Protein 2YZ1 (pdb70)

Solvent-accessible surface area: 11362 Å² total; per-residue (Å²): 164,31,103,14,79,10,38,172,136,55,38,68,11,42,58,38,80,61,19,62,4,73,0,60,6,82,34,70,121,48,30,11,2,7,35,0,24,45,29,131,50,186,109,79,24,44,0,17,10,24,30,15,15,63,47,67,139,7,89,30,6,50,27,26,1,30,143,75,83,44,14,12,4,0,101,0,34,91,2,55,84,127,13,45,24,42,2,62,0,1,3,10,71,22,18,135,86,121,115,21,83,74,64,47,36,6,69,8,5,78,2,113,14,149,189,36,114,8,40,7,74,71,142,54,22,79,6,42,69,46,80,60,20,44,0,50,0,54,5,69,14,71,125,45,42,13,8,7,40,0,23,35,24,102,52,196,101,72,25,46,0,18,11,24,51,17,20,62,44,78,178,10,89,36,11,47,22,10,0,16,196,83,86,72,24,11,2,0,90,0,27,105,2,68,103,121,3,46,19,41,0,41,0,0,4,11,65,46,10,140,85,120,116,35,74,79,68,54,48,5,59,4,2,59,2,111,34,136

Foldseek 3Di:
DWAKAWDDEEDEAAQQAKDKTWIFIPDCPPPAKKWKFFDDDPPTHTDDIPGFDPPPVPDPDGDPDDPDRGIDMDMGGRDHQVNFGWMKTWTFHDDPDDDTHTDYIYPTYTYHHD/DWDKAFPAQEDEAAQQAKDKGWIFIPDCPDDAKKWKWFDDDPPIHTDDIPGADPPDVDDPDGDPPDPDRRIDMDMDGNDDVVPFGWMKTWTWHPPDHDDTHTDDIYPTYTYHHD

CATH classification: 2.60.40.10

Secondary structure (DSSP, 8-state):
---EE--SSEEEE-TT--EEE--EES---S---EEEEESSSTTPEEEEEE-EE-TTT--SEEE--BSSTTB--EEE-S--GGG-EEEEEEEEE--SSSSPEEEEE---EEEEE-/---EE---SEEEE-TT--EEE--EES---SS--EEEEESSSTT-EEEEEE-EE-TTT--SEEE--BSSTTB--EEE-S--GGG-EEEEEEEEE--SSSSPEEEEE---EEEEE-

Organism: Mus musculus (NCBI:txid10090)

Sequence (228 aa):
ELKVTQPEKSVSVAAGDSTVLNCTLTSLLPVGPIKWYRGVGQSRRLLIYSFTGEHFPRVTNVSDATKRNNNMDFSIRISNVVTPEDAGTYYCVKFQKGPSEPDTEIQSGGGTEVYVLELKVTQPEKSVSSVVAAGDSTVLNCTLTSLLPVGPIKWYRRGVGQSRLLIIYSFTGEHFPRVTNVSDATKRNNMMDFSIRISNVTPEDAGTYYCVKFQKGPSEPDTEIQSGGGTEVYVL

B-factor: mean 15.98, std 8.65, range [4.96, 49.36]

Nearest PDB structures (foldseek):
  2yz1-assembly1_A  TM=9.870E-01  e=8.090E-20  Mus musculus
  4kjy-assembly1_B  TM=8.492E-01  e=2.454E-14  Homo sapiens
  2jjs-assembly1_A  TM=8.491E-01  e=2.201E-14  Homo sapiens
  7ygg-assembly2_B  TM=8.466E-01  e=3.050E-14  Homo sapiens
  4i2x-assembly2_F  TM=8.404E-01  e=7.692E-14  Homo sapiens

Structure (mmCIF, N/CA/C/O backbone):
data_2YZ1
#
_entry.id   2YZ1
#
_cell.length_a   48.555
_cell.length_b   57.670
_cell.length_c   69.186
_cell.angle_alpha   90.00
_cell.angle_beta   90.00
_cell.angle_gamma   90.00
#
_symmetry.space_group_name_H-M   'P 21 21 21'
#
loop_
_entity.id
_entity.type
_entity.pdbx_description
1 polymer 'Tyrosine-protein phosphatase non-receptor type substrate 1'
2 water water
#
loop_
_atom_site.group_PDB
_atom_site.id
_atom_site.type_symbol
_atom_site.label_atom_id
_atom_site.label_alt_id
_atom_site.label_comp_id
_atom_site.label_asym_id
_atom_site.label_entity_id
_atom_site.label_seq_id
_atom_site.pdbx_PDB_ins_code
_atom_site.Cartn_x
_atom_site.Cartn_y
_atom_site.Cartn_z
_atom_site.occupancy
_atom_site.B_iso_or_equiv
_atom_site.auth_seq_id
_atom_site.auth_comp_id
_atom_site.auth_asym_id
_atom_site.auth_atom_id
_atom_site.pdbx_PDB_model_num
ATOM 1 N N . GLU A 1 7 ? -9.098 24.050 18.636 1.00 29.08 7 GLU A N 1
ATOM 2 C CA . GLU A 1 7 ? -9.211 23.158 17.418 1.00 26.95 7 GLU A CA 1
ATOM 3 C C . GLU A 1 7 ? -7.812 22.873 16.880 1.00 24.22 7 GLU A C 1
ATOM 4 O O . GLU A 1 7 ? -7.108 23.814 16.534 1.00 24.24 7 GLU A O 1
ATOM 10 N N . LEU A 1 8 ? -7.402 21.60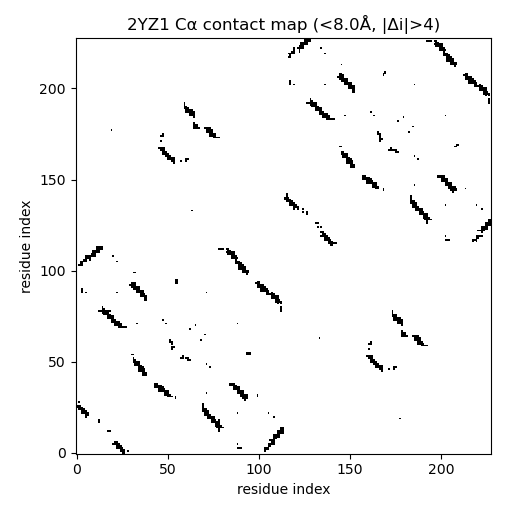5 16.854 1.00 20.49 8 LEU A N 1
ATOM 11 C CA . LEU A 1 8 ? -6.089 21.245 16.270 1.00 18.09 8 LEU A CA 1
ATOM 12 C C . LEU A 1 8 ? -6.169 21.171 14.755 1.00 15.35 8 LEU A C 1
ATOM 13 O O . LEU A 1 8 ? -6.896 20.385 14.152 1.00 17.35 8 LEU A O 1
ATOM 18 N N . LYS A 1 9 ? -5.398 22.015 14.137 1.00 12.61 9 LYS A N 1
ATOM 19 C CA . LYS A 1 9 ? -5.286 21.997 12.664 1.00 12.45 9 LYS A CA 1
ATOM 20 C C . LYS A 1 9 ? -3.773 22.003 12.366 1.00 10.91 9 LYS A C 1
ATOM 21 O O . LYS A 1 9 ? -2.962 22.590 13.080 1.00 11.63 9 LYS A O 1
ATOM 27 N N . VAL A 1 10 ? -3.451 21.334 11.267 1.00 10.46 10 VAL A N 1
ATOM 28 C CA . VAL A 1 10 ? -2.122 21.385 10.649 1.00 10.59 10 VAL A CA 1
ATOM 29 C C . VAL A 1 10 ? -2.235 22.076 9.348 1.00 12.18 10 VAL A C 1
ATOM 30 O O . VAL A 1 10 ? -3.028 21.606 8.483 1.00 12.41 10 VAL A O 1
ATOM 34 N N . THR A 1 11 ? -1.476 23.131 9.186 1.00 10.98 11 THR A N 1
ATOM 35 C CA . THR A 1 11 ? -1.552 23.964 8.025 1.00 12.13 11 THR A CA 1
ATOM 36 C C . THR A 1 11 ? -0.263 23.869 7.196 1.00 10.16 11 THR A C 1
ATOM 37 O O . THR A 1 11 ? 0.829 24.153 7.680 1.00 10.25 11 THR A O 1
ATOM 41 N N . GLN A 1 12 ? -0.403 23.532 5.931 1.00 9.50 12 GLN A N 1
ATOM 42 C CA . GLN A 1 12 ? 0.689 23.605 4.929 1.00 9.85 12 GLN A CA 1
ATOM 43 C C . GLN A 1 12 ? 0.173 24.486 3.793 1.00 12.72 12 GLN A C 1
ATOM 44 O O . GLN A 1 12 ? -0.975 24.376 3.417 1.00 15.83 12 GLN A O 1
ATOM 50 N N . PRO A 1 13 ? 1.064 25.242 3.164 1.00 16.69 13 PRO A N 1
ATOM 51 C CA . PRO A 1 13 ? 0.660 26.024 1.980 1.00 16.71 13 PRO A CA 1
ATOM 52 C C . PRO A 1 13 ? 0.015 25.131 0.895 1.00 19.02 13 PRO A C 1
ATOM 53 O O . PRO A 1 13 ? 0.579 24.075 0.541 1.00 18.37 13 PRO A O 1
ATOM 57 N N . GLU A 1 14 ? -1.128 25.585 0.359 1.00 19.86 14 GLU A N 1
ATOM 58 C CA . GLU A 1 14 ? -1.838 24.938 -0.750 1.00 23.64 14 GLU A CA 1
ATOM 59 C C . GLU A 1 14 ? -1.288 25.428 -2.066 1.00 24.95 14 GLU A C 1
ATOM 60 O O . GLU A 1 14 ? -1.764 26.410 -2.651 1.00 27.61 14 GLU A O 1
ATOM 66 N N . LYS A 1 15 ? -0.320 24.687 -2.575 1.00 24.36 15 LYS A N 1
ATOM 67 C CA . LYS A 1 15 ? 0.332 25.047 -3.741 1.00 25.36 15 LYS A CA 1
ATOM 68 C C . LYS A 1 15 ? 1.344 23.941 -4.053 1.00 22.96 15 LYS A C 1
ATOM 69 O O . LYS A 1 15 ? 1.341 22.748 -3.502 1.00 19.97 15 LYS A O 1
ATOM 75 N N . SER A 1 16 ? 2.092 24.364 -5.054 1.00 23.19 16 SER A N 1
ATOM 76 C CA . SER A 1 16 ? 3.062 23.623 -5.785 1.00 20.38 16 SER A CA 1
ATOM 77 C C . SER A 1 16 ? 4.221 24.604 -5.738 1.00 18.74 16 SER A C 1
ATOM 78 O O . SER A 1 16 ? 4.077 25.826 -6.077 1.00 20.51 16 SER A O 1
ATOM 81 N N . VAL A 1 17 ? 5.367 24.065 -5.348 1.00 14.33 17 VAL A N 1
ATOM 82 C CA . VAL A 1 17 ? 6.621 24.786 -5.538 1.00 15.52 17 VAL A CA 1
ATOM 83 C C . VAL A 1 17 ? 7.376 24.105 -6.664 1.00 13.58 17 VAL A C 1
ATOM 84 O O . VAL A 1 17 ? 7.472 22.903 -6.685 1.00 13.79 17 VAL A O 1
ATOM 88 N N . SER A 1 18 ? 7.840 24.857 -7.635 1.00 13.11 18 SER A N 1
ATOM 89 C CA . SER A 1 18 ? 8.611 24.323 -8.738 1.00 13.22 18 SER A CA 1
ATOM 90 C C . SER A 1 18 ? 10.074 24.736 -8.489 1.00 15.24 18 SER A C 1
ATOM 91 O O . SER A 1 18 ? 10.391 25.871 -8.200 1.00 18.29 18 SER A O 1
ATOM 94 N N . VAL A 1 19 ? 10.977 23.763 -8.505 1.00 13.00 19 VAL A N 1
ATOM 95 C CA . VAL A 1 19 ? 12.400 23.987 -8.097 1.00 13.70 19 VAL A CA 1
ATOM 96 C C . VAL A 1 19 ? 13.294 23.279 -9.104 1.00 12.47 19 VAL A C 1
ATOM 97 O O . VAL A 1 19 ? 12.974 22.176 -9.580 1.00 16.04 19 VAL A O 1
ATOM 101 N N . ALA A 1 20 ? 14.394 23.932 -9.469 1.00 14.19 20 ALA A N 1
ATOM 102 C CA . ALA A 1 20 ? 15.342 23.284 -10.376 1.00 13.76 20 ALA A CA 1
ATOM 103 C C . ALA A 1 20 ? 16.114 22.232 -9.611 1.00 12.73 20 ALA A C 1
ATOM 104 O O . ALA A 1 20 ? 16.393 22.426 -8.426 1.00 12.47 20 ALA A O 1
ATOM 106 N N . ALA A 1 21 ? 16.423 21.105 -10.287 1.00 12.82 21 ALA A N 1
ATOM 107 C CA . ALA A 1 21 ? 17.293 20.073 -9.637 1.00 12.80 21 ALA A CA 1
ATOM 108 C C . ALA A 1 21 ? 18.566 20.753 -9.128 1.00 12.63 21 ALA A C 1
ATOM 109 O O . ALA A 1 21 ? 19.209 21.561 -9.826 1.00 12.71 21 ALA A O 1
ATOM 111 N N . GLY A 1 22 ? 18.900 20.502 -7.872 1.00 11.10 22 GLY A N 1
ATOM 112 C CA . GLY A 1 22 ? 20.042 21.106 -7.254 1.00 9.89 22 GLY A CA 1
ATOM 113 C C . GLY A 1 22 ? 19.808 22.324 -6.421 1.00 10.82 22 GLY A C 1
ATOM 114 O O . GLY A 1 22 ? 20.636 22.682 -5.595 1.00 11.02 22 GLY A O 1
ATOM 115 N N . ASP A 1 23 ? 18.637 22.917 -6.556 1.00 10.91 23 A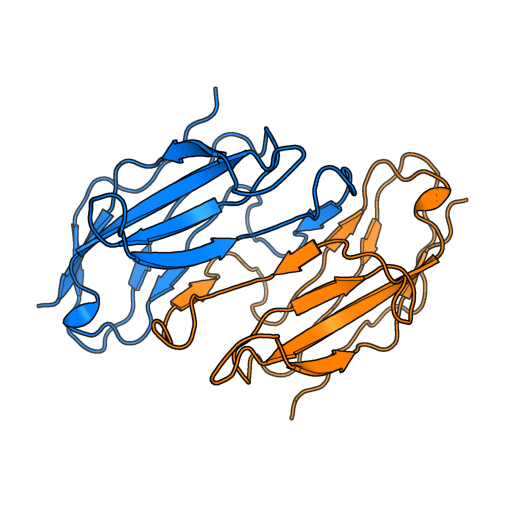SP A N 1
ATOM 116 C CA . ASP A 1 23 ? 18.245 24.046 -5.728 1.00 12.67 23 ASP A CA 1
ATOM 117 C C . ASP A 1 23 ? 17.642 23.501 -4.443 1.00 10.34 23 ASP A C 1
ATOM 118 O O . ASP A 1 23 ? 17.403 22.301 -4.362 1.00 12.13 23 ASP A O 1
ATOM 123 N N . SER A 1 24 ? 17.420 24.379 -3.465 1.00 10.59 24 SER A N 1
ATOM 124 C CA . SER A 1 24 ? 16.863 23.895 -2.179 1.00 10.20 24 SER A CA 1
ATOM 125 C C . SER A 1 24 ? 15.505 24.547 -1.959 1.00 11.18 24 SER A C 1
ATOM 126 O O . SER A 1 24 ? 15.165 25.581 -2.560 1.00 13.03 24 SER A O 1
ATOM 129 N N . THR A 1 25 ? 14.710 23.956 -1.084 1.00 9.72 25 THR A N 1
ATOM 130 C CA . THR A 1 25 ? 13.416 24.563 -0.766 1.00 10.62 25 THR A CA 1
ATOM 131 C C . THR A 1 25 ? 13.076 24.263 0.673 1.00 8.92 25 THR A C 1
ATOM 132 O O . THR A 1 25 ? 13.567 23.311 1.251 1.00 10.79 25 THR A O 1
ATOM 136 N N . VAL A 1 26 ? 12.180 25.076 1.227 1.00 8.12 26 VAL A N 1
ATOM 137 C CA . VAL A 1 26 ? 11.653 24.838 2.584 1.00 8.20 26 VAL A CA 1
ATOM 138 C C . VAL A 1 26 ? 10.169 24.590 2.445 1.00 9.16 26 VAL A C 1
ATOM 139 O O . VAL A 1 26 ? 9.457 25.349 1.797 1.00 10.71 26 VAL A O 1
ATOM 143 N N . LEU A 1 27 ? 9.674 23.554 3.103 1.00 8.76 27 LEU A N 1
ATOM 144 C CA . LEU A 1 27 ? 8.251 23.217 3.126 1.00 8.89 27 LEU A CA 1
ATOM 145 C C . LEU A 1 27 ? 7.732 23.558 4.498 1.00 7.36 27 LEU A C 1
ATOM 146 O O . LEU A 1 27 ? 8.178 23.058 5.512 1.00 8.86 27 LEU A O 1
ATOM 151 N N . ASN A 1 28 ? 6.693 24.410 4.516 1.00 8.03 28 ASN A N 1
ATOM 152 C CA . ASN A 1 28 ? 6.196 24.937 5.747 1.00 7.31 28 ASN A CA 1
ATOM 153 C C . ASN A 1 28 ? 5.123 24.063 6.328 1.00 7.98 28 ASN A C 1
ATOM 154 O O . ASN A 1 28 ? 4.302 23.488 5.610 1.00 7.47 28 ASN A O 1
ATOM 159 N N . CYS A 1 29 ? 5.063 24.027 7.654 1.00 8.20 29 CYS A N 1
ATOM 160 C CA . CYS A 1 29 ? 3.968 23.373 8.352 1.00 8.33 29 CYS A CA 1
ATOM 161 C C . CYS A 1 29 ? 3.823 24.029 9.727 1.00 9.21 29 CYS A C 1
ATOM 162 O O . CYS A 1 29 ? 4.838 24.227 10.423 1.00 8.99 29 CYS A O 1
ATOM 165 N N . THR A 1 30 ? 2.584 24.391 10.094 1.00 9.53 30 THR A N 1
ATOM 166 C CA . THR A 1 30 ? 2.366 24.941 11.419 1.00 10.28 30 THR A CA 1
ATOM 167 C C . THR A 1 30 ? 1.176 24.266 12.026 1.00 9.23 30 THR A C 1
ATOM 168 O O . THR A 1 30 ? 0.234 23.842 11.339 1.00 11.01 30 THR A O 1
ATOM 172 N N . LEU A 1 31 ? 1.195 24.205 13.341 1.00 8.47 31 LEU A N 1
ATOM 173 C CA . LEU A 1 31 ? 0.090 23.638 14.103 1.00 9.61 31 LEU A CA 1
ATOM 174 C C . LEU A 1 31 ? -0.606 24.688 14.936 1.00 10.32 31 LEU A C 1
ATOM 175 O O . LEU A 1 31 ? 0.043 25.625 15.373 1.00 11.77 31 LEU A O 1
ATOM 180 N N . THR A 1 32 ? -1.889 24.527 15.175 1.00 10.14 32 THR A N 1
ATOM 181 C CA . THR A 1 32 ? -2.603 25.514 16.022 1.00 10.76 32 THR A CA 1
ATOM 182 C C . THR A 1 32 ? -2.486 25.145 17.513 1.00 12.12 32 THR A C 1
ATOM 183 O O . THR A 1 32 ? -2.771 25.995 18.392 1.00 14.30 32 THR A O 1
ATOM 187 N N . SER A 1 33 ? -1.997 23.954 17.817 1.00 10.69 33 SER A N 1
ATOM 188 C CA . SER A 1 33 ? -1.893 23.473 19.231 1.00 12.18 33 SER A CA 1
ATOM 189 C C . SER A 1 33 ? -0.794 22.425 19.245 1.00 12.51 33 SER A C 1
ATOM 190 O O . SER A 1 33 ? -0.597 21.720 18.262 1.00 12.76 33 SER A O 1
ATOM 193 N N . LEU A 1 34 ? -0.091 22.301 20.367 1.00 14.59 34 LEU A N 1
ATOM 194 C CA . LEU A 1 34 ? 0.820 21.175 20.523 1.00 14.03 34 LEU A CA 1
ATOM 195 C C . LEU A 1 34 ? 0.200 20.008 21.291 1.00 14.99 34 LEU A C 1
ATOM 196 O O . LEU A 1 34 ? 0.923 19.087 21.650 1.00 17.07 34 LEU A O 1
ATOM 201 N N . LEU A 1 35 ? -1.089 20.065 21.543 1.00 13.24 35 LEU A N 1
ATOM 202 C CA . LEU A 1 35 ? -1.814 18.939 22.205 1.00 13.44 35 LEU A CA 1
ATOM 203 C C . LEU A 1 35 ? -2.686 18.228 21.223 1.00 14.12 35 LEU A C 1
ATOM 204 O O . LEU A 1 35 ? -3.108 18.837 20.218 1.00 16.70 35 LEU A O 1
ATOM 209 N N . PRO A 1 36 ? -2.937 16.949 21.431 1.00 13.47 36 PRO A N 1
ATOM 210 C CA . PRO A 1 36 ? -2.283 16.103 22.431 1.00 14.30 36 PRO A CA 1
ATOM 211 C C . PRO A 1 36 ? -0.828 15.849 22.051 1.00 12.73 36 PRO A C 1
ATOM 212 O O . PRO A 1 36 ? -0.430 16.032 20.853 1.00 12.27 36 PRO A O 1
ATOM 216 N N . VAL A 1 37 ? -0.033 15.355 22.985 1.00 10.91 37 VAL A N 1
ATOM 217 C CA . VAL A 1 37 ? 1.351 15.168 22.728 1.00 9.35 37 VAL A CA 1
ATOM 218 C C . VAL A 1 37 ? 1.609 14.032 21.734 1.00 9.69 37 VAL A C 1
ATOM 219 O O . VAL A 1 37 ? 1.072 12.918 21.823 1.00 10.67 37 VAL A O 1
ATOM 223 N N . GLY A 1 38 ? 2.502 14.328 20.785 1.00 9.97 38 GLY A N 1
ATOM 224 C CA . GLY A 1 38 ? 3.022 13.291 19.967 1.00 10.31 38 GLY A CA 1
ATOM 225 C C . GLY A 1 38 ? 3.737 13.839 18.740 1.00 7.79 38 GLY A C 1
ATOM 226 O O . GLY A 1 38 ? 3.735 15.029 18.476 1.00 8.97 38 GLY A O 1
ATOM 227 N N . PRO A 1 39 ? 4.388 12.928 18.025 1.00 9.30 39 PRO A N 1
ATOM 228 C CA . PRO A 1 39 ? 5.272 13.332 16.879 1.00 8.23 39 PRO A CA 1
ATOM 229 C C . PRO A 1 39 ? 4.578 14.051 15.766 1.00 8.33 39 PRO A C 1
ATOM 230 O O . PRO A 1 39 ? 3.357 13.855 15.525 1.00 8.30 39 PRO A O 1
ATOM 234 N N . ILE A 1 40 ? 5.325 14.922 15.063 1.00 8.05 40 ILE A N 1
ATOM 235 C CA . ILE A 1 40 ? 4.942 15.363 13.753 1.00 7.04 40 ILE A CA 1
ATOM 236 C C . ILE A 1 40 ? 5.890 14.707 12.772 1.00 8.19 40 ILE A C 1
ATOM 237 O O . ILE A 1 40 ? 7.103 14.768 12.981 1.00 9.00 40 ILE A O 1
ATOM 242 N N . LYS A 1 41 ? 5.368 14.014 11.767 1.00 6.77 41 LYS A N 1
ATOM 243 C CA . LYS A 1 41 ? 6.205 13.344 10.793 1.00 7.77 41 LYS A CA 1
ATOM 244 C C . LYS A 1 41 ? 5.837 13.802 9.417 1.00 7.79 41 LYS A C 1
ATOM 245 O O . LYS A 1 41 ? 4.661 14.039 9.123 1.00 9.08 41 LYS A O 1
ATOM 251 N N . TRP A 1 42 ? 6.829 13.933 8.571 1.00 7.28 42 TRP A N 1
ATOM 252 C CA . TRP A 1 42 ? 6.602 14.260 7.165 1.00 7.11 42 TRP A CA 1
ATOM 253 C C . TRP A 1 42 ? 6.632 13.001 6.287 1.00 6.57 42 TRP A C 1
ATOM 254 O O . TRP A 1 42 ? 7.562 12.258 6.449 1.00 8.56 42 TRP A O 1
ATOM 265 N N . TYR A 1 43 ? 5.691 12.909 5.328 1.00 7.69 43 TYR A N 1
ATOM 266 C CA . TYR A 1 43 ? 5.655 11.787 4.377 1.00 7.71 43 TYR A CA 1
ATOM 267 C C . TYR A 1 43 ? 5.614 12.331 2.980 1.00 9.43 43 TYR A C 1
ATOM 268 O O . TYR A 1 43 ? 5.065 13.413 2.739 1.00 10.23 43 TYR A O 1
ATOM 277 N N . ARG A 1 44 ? 6.089 11.554 2.019 1.00 11.64 44 ARG A N 1
ATOM 278 C CA . ARG A 1 44 ? 5.952 11.884 0.575 1.00 14.45 44 ARG A CA 1
ATOM 279 C C . ARG A 1 44 ? 5.120 10.778 -0.035 1.00 16.15 44 ARG A C 1
ATOM 280 O O . ARG A 1 44 ? 5.328 9.621 0.234 1.00 16.82 44 ARG A O 1
ATOM 288 N N . GLY A 1 45 ? 4.202 11.175 -0.903 1.00 18.61 45 GLY A N 1
ATOM 289 C CA . GLY A 1 45 ? 3.432 10.170 -1.659 1.00 20.98 45 GLY A CA 1
ATOM 290 C C . GLY A 1 45 ? 2.216 9.629 -0.938 1.00 21.13 45 GLY A C 1
ATOM 291 O O . GLY A 1 45 ? 1.758 10.294 -0.040 1.00 21.22 45 GLY A O 1
ATOM 292 N N . VAL A 1 46 ? 1.741 8.409 -1.305 1.00 23.53 46 VAL A N 1
ATOM 293 C CA . VAL A 1 46 ? 0.372 7.909 -0.979 1.00 24.65 46 VAL A CA 1
ATOM 294 C C . VAL A 1 46 ? 0.331 6.456 -0.510 1.00 24.99 46 VAL A C 1
ATOM 295 O O . VAL A 1 46 ? 1.230 5.669 -0.764 1.00 26.72 46 VAL A O 1
ATOM 299 N N . GLY A 1 47 ? -0.745 6.073 0.141 1.00 24.67 47 GLY A N 1
ATOM 300 C CA . GLY A 1 47 ? -0.890 4.668 0.536 1.00 24.46 47 GLY A CA 1
ATOM 301 C C . GLY A 1 47 ? -0.329 4.342 1.911 1.00 24.71 47 GLY A C 1
ATOM 302 O O . GLY A 1 47 ? 0.203 5.228 2.598 1.00 24.11 47 GLY A O 1
ATOM 303 N N . GLN A 1 48 ? -0.399 3.067 2.304 1.00 25.15 48 GLN A N 1
ATOM 304 C CA . GLN A 1 48 ? 0.119 2.665 3.607 1.00 27.48 48 GLN A CA 1
ATOM 305 C C . GLN A 1 48 ? 1.630 2.624 3.614 1.00 27.35 48 GLN A C 1
ATOM 306 O O . GLN A 1 48 ? 2.239 2.609 4.679 1.00 28.66 48 GLN A O 1
ATOM 312 N N . SER A 1 49 ? 2.225 2.598 2.434 1.00 26.06 49 SER A N 1
ATOM 313 C CA . SER A 1 49 ? 3.687 2.618 2.324 1.00 26.57 49 SER A CA 1
ATOM 314 C C . SER A 1 49 ? 4.200 4.016 1.879 1.00 25.35 49 SER A C 1
ATOM 315 O O . SER A 1 49 ? 5.289 4.180 1.268 1.00 27.40 49 SER A O 1
ATOM 318 N N . ARG A 1 50 ? 3.430 5.047 2.226 1.00 21.75 50 ARG A N 1
ATOM 319 C CA A ARG A 1 50 ? 3.883 6.446 2.039 0.50 20.32 50 ARG A CA 1
ATOM 320 C CA B ARG A 1 50 ? 3.894 6.439 2.033 0.50 20.30 50 ARG A CA 1
ATOM 321 C C . ARG A 1 50 ? 5.279 6.502 2.653 1.00 19.71 50 ARG A C 1
ATOM 322 O O . ARG A 1 50 ? 5.504 5.907 3.738 1.00 19.06 50 ARG A O 1
ATOM 337 N N . LEU A 1 51 ? 6.215 7.212 1.998 1.00 17.23 51 LEU A N 1
ATOM 338 C CA . LEU A 1 51 ? 7.585 7.206 2.523 1.00 14.90 51 LEU A CA 1
ATOM 339 C C . LEU A 1 51 ? 7.715 8.227 3.643 1.00 13.15 51 LEU A C 1
ATOM 340 O O . LEU A 1 51 ? 7.478 9.400 3.424 1.00 12.59 51 LEU A O 1
ATOM 345 N N . LEU A 1 52 ? 8.236 7.805 4.792 1.00 10.96 52 LEU A N 1
ATOM 346 C CA . LEU A 1 52 ? 8.618 8.674 5.866 1.00 10.90 52 LEU A CA 1
ATOM 347 C C . LEU A 1 52 ? 9.875 9.460 5.472 1.00 10.71 52 LEU A C 1
ATOM 348 O O . LEU A 1 52 ? 10.864 8.885 5.028 1.00 11.99 52 LEU A O 1
ATOM 353 N N . ILE A 1 53 ? 9.836 10.762 5.667 1.00 10.73 53 ILE A N 1
ATOM 354 C CA . ILE A 1 53 ? 10.920 11.648 5.236 1.00 10.09 53 ILE A CA 1
ATOM 355 C C . ILE A 1 53 ? 11.647 12.247 6.450 1.00 9.31 53 ILE A C 1
ATOM 356 O O . ILE A 1 53 ? 12.871 12.302 6.479 1.00 9.87 53 ILE A O 1
ATOM 361 N N . TYR A 1 54 ? 10.915 12.693 7.490 1.00 8.38 54 TYR A N 1
ATOM 362 C CA . TYR A 1 54 ? 11.511 13.461 8.575 1.00 8.22 54 TYR A CA 1
ATOM 363 C C . TYR A 1 54 ? 10.609 13.322 9.768 1.00 7.87 54 TYR A C 1
ATOM 364 O O . TYR A 1 54 ? 9.366 13.333 9.621 1.00 8.36 54 TYR A O 1
ATOM 373 N N . SER A 1 55 ? 11.170 13.239 10.955 1.00 8.29 55 SER A N 1
ATOM 374 C CA . SER A 1 55 ? 10.388 13.035 12.180 1.00 8.71 55 SER A CA 1
ATOM 375 C C . SER A 1 55 ? 10.740 14.052 13.224 1.00 10.01 55 SER A C 1
ATOM 376 O O . SER A 1 55 ? 11.961 14.198 13.577 1.00 11.87 55 SER A O 1
ATOM 379 N N . PHE A 1 56 ? 9.785 14.793 13.703 1.00 7.92 56 PHE A N 1
ATOM 380 C CA . PHE A 1 56 ? 9.882 15.577 14.938 1.00 8.18 56 PHE A CA 1
ATOM 381 C C . PHE A 1 56 ? 9.295 14.726 16.063 1.00 8.92 56 PHE A C 1
ATOM 382 O O . PHE A 1 56 ? 8.100 14.799 16.313 1.00 9.99 56 PHE A O 1
ATOM 390 N N . THR A 1 57 ? 10.109 13.874 16.658 1.00 9.41 57 THR A N 1
ATOM 391 C CA . THR A 1 57 ? 9.628 12.871 17.647 1.00 8.81 57 THR A CA 1
ATOM 392 C C . TH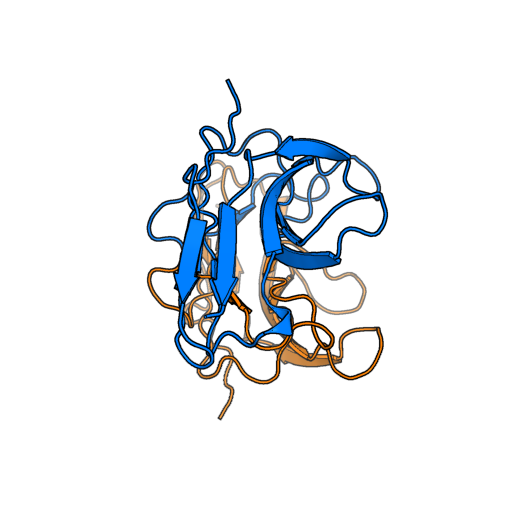R A 1 57 ? 9.179 13.462 18.952 1.00 11.04 57 THR A C 1
ATOM 393 O O . THR A 1 57 ? 8.074 13.167 19.413 1.00 11.55 57 THR A O 1
ATOM 397 N N . GLY A 1 58 ? 10.057 14.299 19.544 1.00 10.46 58 GLY A N 1
ATOM 398 C CA . GLY A 1 58 ? 9.652 14.952 20.748 1.00 12.05 58 GLY A CA 1
ATOM 399 C C . GLY A 1 58 ? 9.860 14.091 21.972 1.00 8.83 58 GLY A C 1
ATOM 400 O O . GLY A 1 58 ? 10.760 13.274 22.080 1.00 7.84 58 GLY A O 1
ATOM 401 N N . GLU A 1 59 ? 9.004 14.362 22.925 1.00 10.22 59 GLU A N 1
ATOM 402 C CA . GLU A 1 59 ? 9.196 13.766 24.273 1.00 10.14 59 GLU A CA 1
ATOM 403 C C . GLU A 1 59 ? 8.789 12.353 24.342 1.00 9.34 59 GLU A C 1
ATOM 404 O O . GLU A 1 59 ? 7.923 11.878 23.594 1.00 9.35 59 GLU A O 1
ATOM 410 N N . HIS A 1 60 ? 9.401 11.655 25.272 1.00 8.16 60 HIS A N 1
ATOM 411 C CA . HIS A 1 60 ? 9.169 10.229 25.502 1.00 8.85 60 HIS A CA 1
ATOM 412 C C . HIS A 1 60 ? 7.883 10.074 26.331 1.00 9.00 60 HIS A C 1
ATOM 413 O O . HIS A 1 60 ? 7.901 9.711 27.515 1.00 9.54 60 HIS A O 1
ATOM 420 N N . PHE A 1 61 ? 6.779 10.375 25.717 1.00 9.14 61 PHE A N 1
ATOM 421 C CA . PHE A 1 61 ? 5.462 10.509 26.366 1.00 9.32 61 PHE A CA 1
ATOM 422 C C . PHE A 1 61 ? 4.761 9.158 26.292 1.00 10.29 61 PHE A C 1
ATOM 423 O O . PHE A 1 61 ? 4.835 8.506 25.256 1.00 12.96 61 PHE A O 1
ATOM 431 N N . PRO A 1 62 ? 4.000 8.733 27.333 1.00 10.74 62 PRO A N 1
ATOM 432 C CA . PRO A 1 62 ? 3.700 9.425 28.587 1.00 9.30 62 PRO A CA 1
ATOM 433 C C . PRO A 1 62 ? 4.622 9.157 29.723 1.00 10.83 62 PRO A C 1
ATOM 434 O O . PRO A 1 62 ? 4.385 9.625 30.838 1.00 11.29 62 PRO A O 1
ATOM 438 N N . ARG A 1 63 ? 5.707 8.425 29.501 1.00 9.96 63 ARG A N 1
ATOM 439 C CA . ARG A 1 63 ? 6.679 8.197 30.573 1.00 12.53 63 ARG A CA 1
ATOM 440 C C . ARG A 1 63 ? 7.162 9.528 31.127 1.00 12.17 63 ARG A C 1
ATOM 441 O O . ARG A 1 63 ? 7.448 9.637 32.358 1.00 13.30 63 ARG A O 1
ATOM 449 N N . VAL A 1 64 ? 7.352 10.516 30.264 1.00 11.63 64 VAL A N 1
ATOM 450 C CA . VAL A 1 64 ? 7.677 11.884 30.596 1.00 14.15 64 VAL A CA 1
ATOM 451 C C . VAL A 1 64 ? 6.550 12.707 30.032 1.00 12.03 64 VAL A C 1
ATOM 452 O O . VAL A 1 64 ? 6.093 12.447 28.885 1.00 12.86 64 VAL A O 1
ATOM 456 N N . THR A 1 65 ? 6.017 13.700 30.766 1.00 9.80 65 THR A N 1
ATOM 457 C CA . THR A 1 65 ? 4.975 14.526 30.282 1.00 9.70 65 THR A CA 1
ATOM 458 C C . THR A 1 65 ? 5.297 16.027 30.315 1.00 12.05 65 THR A C 1
ATOM 459 O O . THR A 1 65 ? 4.467 16.841 29.947 1.00 14.63 65 THR A O 1
ATOM 463 N N . ASN A 1 66 ? 6.500 16.366 30.749 1.00 11.27 66 ASN A N 1
ATOM 464 C CA . ASN A 1 66 ? 6.817 17.756 30.991 1.00 11.57 66 ASN A CA 1
ATOM 465 C C . ASN A 1 66 ? 8.072 18.268 30.285 1.00 12.21 66 ASN A C 1
ATOM 466 O O . ASN A 1 66 ? 8.617 19.292 30.719 1.00 12.68 66 ASN A O 1
ATOM 471 N N . VAL A 1 67 ? 8.389 17.704 29.133 1.00 11.27 67 VAL A N 1
ATOM 472 C CA . VAL A 1 67 ? 9.595 18.072 28.388 1.00 9.90 67 VAL A CA 1
ATOM 473 C C . VAL A 1 67 ? 9.241 18.522 26.982 1.00 10.50 67 VAL A C 1
ATOM 474 O O . VAL A 1 67 ? 8.414 17.883 26.316 1.00 11.92 67 VAL A O 1
ATOM 478 N N . SER A 1 68 ? 9.811 19.644 26.564 1.00 10.65 68 SER A N 1
ATOM 479 C CA . SER A 1 68 ? 9.544 20.206 25.243 1.00 11.33 68 SER A CA 1
ATOM 480 C C . SER A 1 68 ? 10.820 20.782 24.607 1.00 10.74 68 SER A C 1
ATOM 481 O O . SER A 1 68 ? 11.863 20.948 25.260 1.00 10.32 68 SER A O 1
ATOM 484 N N . ASP A 1 69 ? 10.758 20.977 23.309 1.00 11.19 69 ASP A N 1
ATOM 485 C CA . ASP A 1 69 ? 11.848 21.510 22.511 1.00 11.27 69 ASP A CA 1
ATOM 486 C C . ASP A 1 69 ? 12.046 22.991 22.835 1.00 11.85 69 ASP A C 1
ATOM 487 O O . ASP A 1 69 ? 11.074 23.788 22.736 1.00 16.25 69 ASP A O 1
ATOM 492 N N . ALA A 1 70 ? 13.275 23.394 23.161 1.00 8.58 70 ALA A N 1
ATOM 493 C CA . ALA A 1 70 ? 13.555 24.792 23.458 1.00 9.29 70 ALA A CA 1
ATOM 494 C C . ALA A 1 70 ? 14.348 25.509 22.386 1.00 10.38 70 ALA A C 1
ATOM 495 O O . ALA A 1 70 ? 15.055 26.460 22.704 1.00 15.72 70 ALA A O 1
ATOM 497 N N . THR A 1 71 ? 14.309 24.990 21.161 1.00 8.92 71 THR A N 1
ATOM 498 C CA . THR A 1 71 ? 15.222 25.487 20.098 1.00 10.14 71 THR A CA 1
ATOM 499 C C . THR A 1 71 ? 14.515 26.327 19.018 1.00 7.34 71 THR A C 1
ATOM 500 O O . THR A 1 71 ? 15.223 26.889 18.205 1.00 8.74 71 THR A O 1
ATOM 504 N N . LYS A 1 72 ? 13.207 26.380 18.995 1.00 8.21 72 LYS A N 1
ATOM 505 C CA . LYS A 1 72 ? 12.514 26.842 17.801 1.00 9.23 72 LYS A CA 1
ATOM 506 C C . LYS A 1 72 ? 12.380 28.348 17.808 1.00 9.95 72 LYS A C 1
ATOM 507 O O . LYS A 1 72 ? 12.262 28.973 18.850 1.00 10.49 72 LYS A O 1
ATOM 513 N N . ARG A 1 73 ? 12.356 28.939 16.624 1.00 8.48 73 ARG A N 1
ATOM 514 C CA . ARG A 1 73 ? 11.955 30.353 16.497 1.00 10.58 73 ARG A CA 1
ATOM 515 C C . ARG A 1 73 ? 10.497 30.527 16.889 1.00 10.93 73 ARG A C 1
ATOM 516 O O . ARG A 1 73 ? 10.138 31.578 17.488 1.00 13.29 73 ARG A O 1
ATOM 524 N N . ASN A 1 74 ? 9.661 29.572 16.516 1.00 9.76 74 ASN A N 1
ATOM 525 C CA . ASN A 1 74 ? 8.264 29.542 16.872 1.00 10.91 74 ASN A CA 1
ATOM 526 C C . ASN A 1 74 ? 7.886 28.104 17.218 1.00 11.28 74 ASN A C 1
ATOM 527 O O . ASN A 1 74 ? 8.092 27.154 16.465 1.00 9.68 74 ASN A O 1
ATOM 532 N N . ASN A 1 75 ? 7.278 27.927 18.402 1.00 11.23 75 ASN A N 1
ATOM 533 C CA A ASN A 1 75 ? 7.045 26.578 18.896 0.50 11.26 75 ASN A CA 1
ATOM 534 C CA B ASN A 1 75 ? 7.028 26.593 18.904 0.50 11.61 75 ASN A CA 1
ATOM 535 C C . ASN A 1 75 ? 5.990 25.771 18.134 1.00 10.79 75 ASN A C 1
ATOM 536 O O . ASN A 1 75 ? 5.918 24.559 18.325 1.00 12.79 75 ASN A O 1
ATOM 545 N N . MET A 1 76 ? 5.254 26.440 17.245 1.00 9.90 76 MET A N 1
ATOM 546 C CA . MET A 1 76 ? 4.235 25.753 16.443 1.00 12.11 76 MET A CA 1
ATOM 547 C C . MET A 1 76 ? 4.698 25.390 15.054 1.00 10.37 76 MET A C 1
ATOM 548 O O . MET A 1 76 ? 3.908 24.872 14.294 1.00 11.26 76 MET A O 1
ATOM 553 N N . ASP A 1 77 ? 5.976 25.640 14.766 1.00 9.40 77 ASP A N 1
ATOM 554 C CA . ASP A 1 77 ? 6.564 25.435 13.402 1.00 9.02 77 ASP A CA 1
ATOM 555 C C . ASP A 1 77 ? 7.223 24.047 13.317 1.00 8.53 77 ASP A C 1
ATOM 556 O O . ASP A 1 77 ? 7.968 23.600 14.203 1.00 8.51 77 ASP A O 1
ATOM 561 N N . PHE A 1 78 ? 6.893 23.376 12.196 1.00 7.60 78 PHE A N 1
ATOM 562 C CA . PHE A 1 78 ? 7.444 22.093 11.855 1.00 6.45 78 PHE A CA 1
ATOM 563 C C . PHE A 1 78 ? 7.952 22.014 10.426 1.00 6.33 78 PHE A C 1
ATOM 564 O O . PHE A 1 78 ? 7.951 20.959 9.793 1.00 8.30 78 PHE A O 1
ATOM 572 N N . SER A 1 79 ? 8.442 23.151 9.958 1.00 7.18 79 SER A N 1
ATOM 573 C CA . SER A 1 79 ? 9.012 23.219 8.590 1.00 8.47 79 SER A CA 1
ATOM 574 C C . SER A 1 79 ? 10.270 22.398 8.430 1.00 7.21 79 SER A C 1
ATOM 575 O O . SER A 1 79 ? 11.080 22.244 9.359 1.00 7.53 79 SER A O 1
ATOM 578 N N . ILE A 1 80 ? 10.473 21.886 7.187 1.00 7.25 80 ILE A N 1
ATOM 579 C CA . ILE A 1 80 ? 11.688 21.147 6.820 1.00 6.64 80 ILE A CA 1
ATOM 580 C C . ILE A 1 80 ? 12.353 21.775 5.630 1.00 7.03 80 ILE A C 1
ATOM 581 O O . ILE A 1 80 ? 11.685 22.386 4.786 1.00 8.12 80 ILE A O 1
ATOM 586 N N . ARG A 1 81 ? 13.645 21.587 5.536 1.00 7.22 81 ARG A N 1
ATOM 587 C CA . ARG A 1 81 ? 14.403 22.057 4.354 1.00 8.05 81 ARG A CA 1
ATOM 588 C C . ARG A 1 81 ? 14.870 20.871 3.534 1.00 7.36 81 ARG A C 1
ATOM 589 O O . ARG A 1 81 ? 15.457 19.914 4.101 1.00 8.50 81 ARG A O 1
ATOM 597 N N . ILE A 1 82 ? 14.586 20.916 2.239 1.00 7.57 82 ILE A N 1
ATOM 598 C CA . ILE A 1 82 ? 15.129 19.864 1.330 1.00 7.08 82 ILE A CA 1
ATOM 599 C C . ILE A 1 82 ? 16.265 20.562 0.614 1.00 8.84 82 ILE A C 1
ATOM 600 O O . ILE A 1 82 ? 16.053 21.475 -0.168 1.00 8.74 82 ILE A O 1
ATOM 605 N N . SER A 1 83 ? 17.475 20.087 0.856 1.00 9.09 83 SER A N 1
ATOM 606 C CA . SER A 1 83 ? 18.689 20.691 0.251 1.00 9.00 83 SER A CA 1
ATOM 607 C C . SER A 1 83 ? 19.059 20.002 -1.012 1.00 8.94 83 SER A C 1
ATOM 608 O O . SER A 1 83 ? 19.025 18.773 -1.109 1.00 10.33 83 SER A O 1
ATOM 611 N N . ASN A 1 84 ? 19.376 20.759 -2.067 1.00 9.97 84 ASN A N 1
ATOM 612 C CA . ASN A 1 84 ? 19.784 20.139 -3.326 1.00 9.24 84 ASN A CA 1
ATOM 613 C C . ASN A 1 84 ? 18.794 19.111 -3.813 1.00 9.73 84 ASN A C 1
ATOM 614 O O . ASN A 1 84 ? 19.078 17.927 -3.954 1.00 10.25 84 ASN A O 1
ATOM 619 N N . VAL A 1 85 ? 17.566 19.585 -4.045 1.00 9.56 85 VAL A N 1
ATOM 620 C CA A VAL A 1 85 ? 16.488 18.717 -4.476 0.50 10.18 85 VAL A CA 1
ATOM 621 C CA B VAL A 1 85 ? 16.488 18.705 -4.482 0.50 10.83 85 VAL A CA 1
ATOM 622 C C . VAL A 1 85 ? 16.918 17.867 -5.676 1.00 10.58 85 VAL A C 1
ATOM 623 O O . VAL A 1 85 ? 17.611 18.377 -6.590 1.00 11.13 85 VAL A O 1
ATOM 630 N N . THR A 1 86 ? 16.490 16.628 -5.692 1.00 10.54 86 THR A N 1
ATOM 631 C CA . THR A 1 86 ? 16.769 15.740 -6.837 1.00 10.89 86 THR A CA 1
ATOM 632 C C . THR A 1 86 ? 15.447 15.391 -7.488 1.00 11.80 86 THR A C 1
ATOM 633 O O . THR A 1 86 ? 14.365 15.601 -6.875 1.00 9.86 86 THR A O 1
ATOM 637 N N . PRO A 1 87 ? 15.448 14.886 -8.690 1.00 10.79 87 PRO A N 1
ATOM 638 C CA . PRO A 1 87 ? 14.172 14.432 -9.300 1.00 9.61 87 PRO A CA 1
ATOM 639 C C . PRO A 1 87 ? 13.359 13.443 -8.473 1.00 11.61 87 PRO A C 1
ATOM 640 O O . PRO A 1 87 ? 12.083 13.455 -8.484 1.00 11.64 87 PRO A O 1
ATOM 644 N N . GLU A 1 88 ? 14.020 12.637 -7.678 1.00 11.71 88 GLU A N 1
ATOM 645 C CA . GLU A 1 88 ? 13.381 11.652 -6.825 1.00 14.02 88 GLU A CA 1
ATOM 646 C C . GLU A 1 88 ? 12.572 12.341 -5.729 1.00 13.34 88 GLU A C 1
ATOM 647 O O . GLU A 1 88 ? 11.666 11.718 -5.099 1.00 15.08 88 GLU A O 1
ATOM 653 N N . ASP A 1 89 ? 12.904 13.609 -5.480 1.00 11.58 89 ASP A N 1
ATOM 654 C CA . ASP A 1 89 ? 12.236 14.369 -4.396 1.00 11.20 89 ASP A CA 1
ATOM 655 C C . ASP A 1 89 ? 10.908 14.924 -4.878 1.00 11.51 89 ASP A C 1
ATOM 656 O O . ASP A 1 89 ? 10.157 15.458 -4.079 1.00 11.61 89 ASP A O 1
ATOM 661 N N . ALA A 1 90 ? 10.581 14.805 -6.159 1.00 10.34 90 ALA A N 1
ATOM 662 C CA . ALA A 1 90 ? 9.281 15.345 -6.635 1.00 10.24 90 ALA A CA 1
ATOM 663 C C . ALA A 1 90 ? 8.172 14.548 -5.984 1.00 12.04 90 ALA A C 1
ATOM 664 O O . ALA A 1 90 ? 8.245 13.345 -5.806 1.00 13.17 90 ALA A O 1
ATOM 666 N N . GLY A 1 91 ? 7.082 15.236 -5.680 1.00 9.28 91 GLY A N 1
ATOM 667 C CA . GLY A 1 91 ? 5.915 14.597 -5.101 1.00 9.79 91 GLY A CA 1
ATOM 668 C C . GLY A 1 91 ? 5.191 15.488 -4.132 1.00 8.73 91 GLY A C 1
ATOM 669 O O . GLY A 1 91 ? 5.546 16.623 -4.008 1.00 8.47 91 GLY A O 1
ATOM 670 N N . THR A 1 92 ? 4.137 14.965 -3.534 1.00 9.39 92 THR A N 1
ATOM 671 C CA . THR A 1 92 ? 3.394 15.774 -2.572 1.00 8.83 92 THR A CA 1
ATOM 672 C C . THR A 1 92 ? 3.829 15.307 -1.178 1.00 8.23 92 THR A C 1
ATOM 673 O O . THR A 1 92 ? 3.853 14.101 -0.910 1.00 9.10 92 THR A O 1
ATOM 677 N N . TYR A 1 93 ? 4.150 16.338 -0.358 1.00 7.81 93 TYR A N 1
ATOM 678 C CA . TYR A 1 93 ? 4.632 16.105 0.991 1.00 7.51 93 TYR A CA 1
ATOM 679 C C . TYR A 1 93 ? 3.542 16.443 2.031 1.00 6.47 93 TYR A C 1
ATOM 680 O O . TYR A 1 93 ? 2.905 17.510 1.877 1.00 7.91 93 TYR A O 1
ATOM 689 N N . TYR A 1 94 ? 3.355 15.622 3.038 1.00 7.63 94 TYR A N 1
ATOM 690 C CA . TYR A 1 94 ? 2.337 15.818 4.039 1.00 6.77 94 TYR A CA 1
ATOM 691 C C . TYR A 1 94 ? 2.977 15.887 5.404 1.00 7.17 94 TYR A C 1
ATOM 692 O O . TYR A 1 94 ? 3.818 15.059 5.759 1.00 7.68 94 TYR A O 1
ATOM 701 N N . CYS A 1 95 ? 2.532 16.896 6.137 1.00 7.71 95 CYS A N 1
ATOM 702 C CA . CYS A 1 95 ? 2.951 17.071 7.548 1.00 7.81 95 CYS A CA 1
ATOM 703 C C . CYS A 1 95 ? 1.842 16.452 8.402 1.00 7.09 95 CYS A C 1
ATOM 704 O O . CYS A 1 95 ? 0.692 16.895 8.370 1.00 8.30 95 CYS A O 1
ATOM 707 N N . VAL A 1 96 ? 2.162 15.399 9.159 1.00 6.60 96 VAL A N 1
ATOM 708 C CA . VAL A 1 96 ? 1.130 14.587 9.837 1.00 7.10 96 VAL A CA 1
ATOM 709 C C . VAL A 1 96 ? 1.378 14.557 11.321 1.00 7.48 96 VAL A C 1
ATOM 710 O O . VAL A 1 96 ? 2.534 14.351 11.773 1.00 7.05 96 VAL A O 1
ATOM 714 N N . LYS A 1 97 ? 0.320 14.814 12.080 1.00 7.10 97 LYS A N 1
ATOM 715 C CA . LYS A 1 97 ? 0.392 14.839 13.548 1.00 8.02 97 LYS A CA 1
ATOM 716 C C . LYS A 1 97 ? -0.089 13.517 14.098 1.00 7.91 97 LYS A C 1
ATOM 717 O O . LYS A 1 97 ? -1.135 12.994 13.678 1.00 8.46 97 LYS A O 1
ATOM 723 N N . PHE A 1 98 ? 0.675 12.982 15.058 1.00 8.20 98 PHE A N 1
ATOM 724 C CA . PHE A 1 98 ? 0.321 11.719 15.764 1.00 8.66 98 PHE A CA 1
ATOM 725 C C . PHE A 1 98 ? 0.134 11.928 17.244 1.00 10.37 98 PHE A C 1
ATOM 726 O O . PHE A 1 98 ? 0.709 12.832 17.831 1.00 10.32 98 PHE A O 1
ATOM 734 N N . GLN A 1 99 ? -0.696 11.068 17.837 1.00 10.23 99 GLN A N 1
ATOM 735 C CA . GLN A 1 99 ? -0.764 10.930 19.278 1.00 10.42 99 GLN A CA 1
ATOM 736 C C . GLN A 1 99 ? 0.145 9.828 19.683 1.00 11.74 99 GLN A C 1
ATOM 737 O O . GLN A 1 99 ? 0.126 8.758 19.108 1.00 11.92 99 GLN A O 1
ATOM 743 N N . LYS A 1 100 ? 1.000 10.143 20.661 1.00 11.33 100 LYS A N 1
ATOM 744 C CA . LYS A 1 100 ? 1.882 9.133 21.279 1.00 14.36 100 LYS A CA 1
ATOM 745 C C . LYS A 1 100 ? 1.063 8.509 22.424 1.00 15.43 100 LYS A C 1
ATOM 746 O O . LYS A 1 100 ? 0.719 9.166 23.394 1.00 13.97 100 LYS A O 1
ATOM 752 N N . GLY A 1 101 ? 0.664 7.266 22.187 1.00 21.49 101 GLY A N 1
ATOM 753 C CA . GLY A 1 101 ? -0.349 6.587 23.025 1.00 23.66 101 GLY A CA 1
ATOM 754 C C . GLY A 1 101 ? 0.517 5.908 24.031 1.00 26.26 101 GLY A C 1
ATOM 755 O O . GLY A 1 101 ? 1.728 6.066 23.983 1.00 26.54 101 GLY A O 1
ATOM 756 N N . PRO A 1 102 ? -0.096 5.088 24.918 1.00 27.41 102 PRO A N 1
ATOM 757 C CA . PRO A 1 102 ? 0.629 4.302 25.923 1.00 28.88 102 PRO A CA 1
ATOM 758 C C . PRO A 1 102 ? 1.728 3.450 25.293 1.00 28.76 102 PRO A C 1
ATOM 759 O O . PRO A 1 102 ? 2.864 3.447 25.784 1.00 30.16 102 PRO A O 1
ATOM 763 N N . SER A 1 103 ? 1.387 2.778 24.181 1.00 29.40 103 SER A N 1
ATOM 764 C CA . SER A 1 103 ? 2.336 1.962 23.435 1.00 27.80 103 SER A CA 1
ATOM 765 C C . SER A 1 103 ? 2.448 2.380 21.946 1.00 26.80 103 SER A C 1
ATOM 766 O O . SER A 1 103 ? 1.641 3.161 21.422 1.00 25.64 103 SER A O 1
ATOM 769 N N . GLU A 1 104 ? 3.475 1.870 21.280 1.00 24.06 104 GLU A N 1
ATOM 770 C CA . GLU A 1 104 ? 3.633 2.046 19.846 1.00 23.75 104 GLU A CA 1
ATOM 771 C C . GLU A 1 104 ? 2.692 1.126 19.074 1.00 20.70 104 GLU A C 1
ATOM 772 O O . GLU A 1 104 ? 2.275 0.086 19.601 1.00 19.88 104 GLU A O 1
ATOM 778 N N . PRO A 1 105 ? 2.381 1.456 17.801 1.00 18.96 105 PRO A N 1
ATOM 779 C CA . PRO A 1 105 ? 2.818 2.587 16.965 1.00 16.68 105 PRO A CA 1
ATOM 780 C C . PRO A 1 105 ? 2.054 3.832 17.363 1.00 16.09 105 PRO A C 1
ATOM 781 O O . PRO A 1 105 ? 0.978 3.772 18.007 1.00 16.54 105 PRO A O 1
ATOM 785 N N . ASP A 1 106 ? 2.593 4.972 16.944 1.00 14.75 106 ASP A N 1
ATOM 786 C CA . ASP A 1 106 ? 1.879 6.251 17.088 1.00 14.39 106 ASP A CA 1
ATOM 787 C C . ASP A 1 106 ? 0.580 6.256 16.271 1.00 12.62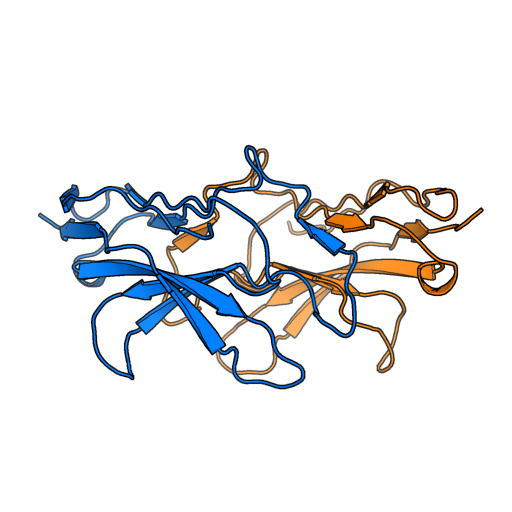 106 ASP A C 1
ATOM 788 O O . ASP A 1 106 ? 0.556 5.637 15.222 1.00 15.56 106 ASP A O 1
ATOM 793 N N . THR A 1 107 ? -0.421 7.051 16.644 1.00 11.59 107 THR A N 1
ATOM 794 C CA . THR A 1 107 ? -1.745 7.038 16.016 1.00 12.32 107 THR A CA 1
ATOM 795 C C . THR A 1 107 ? -1.899 8.377 15.279 1.00 10.91 107 THR A C 1
ATOM 796 O O . THR A 1 107 ? -1.901 9.423 15.899 1.00 9.78 107 THR A O 1
ATOM 800 N N . GLU A 1 108 ? -2.103 8.369 13.967 1.00 11.15 108 GLU A N 1
ATOM 801 C CA . GLU A 1 108 ? -2.340 9.615 13.256 1.00 10.00 108 GLU A CA 1
ATOM 802 C C . GLU A 1 108 ? -3.628 10.248 13.724 1.00 11.05 108 GLU A C 1
ATOM 803 O O . GLU A 1 108 ? -4.665 9.512 13.802 1.00 11.71 108 GLU A O 1
ATOM 809 N N . ILE A 1 109 ? -3.619 11.537 13.997 1.00 9.13 109 ILE A N 1
ATOM 810 C CA . ILE A 1 109 ? -4.826 12.257 14.395 1.00 9.93 109 ILE A CA 1
ATOM 811 C C . ILE A 1 109 ? -5.121 13.473 13.538 1.00 10.51 109 ILE A C 1
ATOM 812 O O . ILE A 1 109 ? -6.246 13.949 13.532 1.00 13.04 109 ILE A O 1
ATOM 817 N N . GLN A 1 110 ? -4.114 14.005 12.803 1.00 9.04 110 GLN A N 1
ATOM 818 C CA . GLN A 1 110 ? -4.389 15.187 11.963 1.00 9.78 110 GLN A CA 1
ATOM 819 C C . GLN A 1 110 ? -3.357 15.248 10.847 1.00 10.27 110 GLN A C 1
ATOM 820 O O . GLN A 1 110 ? -2.295 14.707 11.011 1.00 10.22 110 GLN A O 1
ATOM 826 N N . SER A 1 111 ? -3.662 15.924 9.769 1.00 8.93 111 SER A N 1
ATOM 827 C CA . SER A 1 111 ? -2.654 16.044 8.703 1.00 9.37 111 SER A CA 1
ATOM 828 C C . SER A 1 111 ? -2.868 17.378 8.031 1.00 9.96 111 SER A C 1
ATOM 829 O O . SER A 1 111 ? -4.023 17.874 7.943 1.00 9.94 111 SER A O 1
ATOM 832 N N . GLY A 1 112 ? -1.799 17.925 7.465 1.00 8.49 112 GLY A N 1
ATOM 833 C CA . GLY A 1 112 ? -1.944 19.006 6.524 1.00 10.47 112 GLY A CA 1
ATOM 834 C C . GLY A 1 112 ? -2.482 18.467 5.200 1.00 8.62 112 GLY A C 1
ATOM 835 O O . GLY A 1 112 ? -2.620 17.284 4.965 1.00 9.29 112 GLY A O 1
ATOM 836 N N . GLY A 1 113 ? -2.758 19.438 4.361 1.00 9.39 113 GLY A N 1
ATOM 837 C CA . GLY A 1 113 ? -3.379 19.097 3.062 1.00 9.45 113 GLY A CA 1
ATOM 838 C C . GLY A 1 113 ? -2.418 18.777 1.964 1.00 11.10 113 GLY A C 1
ATOM 839 O O . GLY A 1 113 ? -2.834 18.506 0.829 1.00 11.90 113 GLY A O 1
ATOM 840 N N . GLY A 1 114 ? -1.131 18.829 2.253 1.00 10.45 114 GLY A N 1
ATOM 841 C CA . GLY A 1 114 ? -0.057 18.503 1.256 1.00 9.85 114 GLY A CA 1
ATOM 842 C C . GLY A 1 114 ? 0.491 19.723 0.531 1.00 10.29 114 GLY A C 1
ATOM 843 O O . GLY A 1 114 ? -0.210 20.708 0.277 1.00 10.79 114 GLY A O 1
ATOM 844 N N . THR A 1 115 ? 1.768 19.643 0.189 1.00 8.23 115 THR A N 1
ATOM 845 C CA . THR A 1 115 ? 2.442 20.662 -0.673 1.00 7.93 115 THR A CA 1
ATOM 846 C C . THR A 1 115 ? 3.188 19.923 -1.740 1.00 8.59 115 THR A C 1
ATOM 847 O O . THR A 1 115 ? 3.955 19.005 -1.415 1.00 8.89 115 THR A O 1
ATOM 851 N N . GLU A 1 116 ? 2.966 20.269 -3.012 1.00 8.30 116 GLU A N 1
ATOM 852 C CA . GLU A 1 116 ? 3.650 19.620 -4.105 1.00 9.37 116 GLU A CA 1
ATOM 853 C C . GLU A 1 116 ? 4.976 20.248 -4.377 1.00 8.61 116 GLU A C 1
ATOM 854 O O . GLU A 1 116 ? 5.111 21.462 -4.408 1.00 9.44 116 GLU A O 1
ATOM 860 N N . VAL A 1 117 ? 5.968 19.393 -4.579 1.00 8.61 117 VAL A N 1
ATOM 861 C CA . VAL A 1 117 ? 7.272 19.798 -5.103 1.00 9.06 117 VAL A CA 1
ATOM 862 C C . VAL A 1 117 ? 7.370 19.261 -6.522 1.00 7.97 117 VAL A C 1
ATOM 863 O O . VAL A 1 117 ? 7.298 18.067 -6.748 1.00 8.51 117 VAL A O 1
ATOM 867 N N . TYR A 1 118 ? 7.575 20.184 -7.467 1.00 9.19 118 TYR A N 1
ATOM 868 C CA . TYR A 1 118 ? 7.811 19.767 -8.882 1.00 8.94 118 TYR A CA 1
ATOM 869 C C . TYR A 1 118 ? 9.262 20.112 -9.207 1.00 8.87 118 TYR A C 1
ATOM 870 O O . TYR A 1 118 ? 9.657 21.245 -9.045 1.00 9.30 118 TYR A O 1
ATOM 879 N N . VAL A 1 119 ? 10.036 19.107 -9.658 1.00 10.66 119 VAL A N 1
ATOM 880 C CA . VAL A 1 119 ? 11.433 19.394 -9.985 1.00 12.82 119 VAL A CA 1
ATOM 881 C C . VAL A 1 119 ? 11.509 19.592 -11.517 1.00 13.96 119 VAL A C 1
ATOM 882 O O . VAL A 1 119 ? 11.031 18.742 -12.282 1.00 17.16 119 VAL A O 1
ATOM 886 N N . LEU A 1 120 ? 12.039 20.736 -11.924 1.00 19.20 120 LEU A N 1
ATOM 887 C CA . LEU A 1 120 ? 11.877 21.168 -13.307 1.00 22.97 120 LEU A CA 1
ATOM 888 C C . LEU A 1 120 ? 12.543 20.234 -14.327 1.00 26.02 120 LEU A C 1
ATOM 889 O O . LEU A 1 120 ? 13.476 19.483 -13.995 1.00 27.59 120 LEU A O 1
ATOM 895 N N . GLU B 1 7 ? 36.060 16.847 15.116 1.00 27.08 7 GLU B N 1
ATOM 896 C CA . GLU B 1 7 ? 35.305 18.123 14.987 1.00 26.74 7 GLU B CA 1
ATOM 897 C C . GLU B 1 7 ? 34.059 18.127 15.844 1.00 23.83 7 GLU B C 1
ATOM 898 O O . GLU B 1 7 ? 33.683 19.211 16.311 1.00 25.26 7 GLU B O 1
ATOM 904 N N . LEU B 1 8 ? 33.454 16.959 16.085 1.00 20.75 8 LEU B N 1
ATOM 905 C CA . LEU B 1 8 ? 32.239 16.963 16.958 1.00 19.03 8 LEU B CA 1
ATOM 906 C C . LEU B 1 8 ? 32.576 17.061 18.414 1.00 17.92 8 LEU B C 1
ATOM 907 O O . LEU B 1 8 ? 33.348 16.278 18.946 1.00 17.62 8 LEU B O 1
ATOM 912 N N . LYS B 1 9 ? 31.914 17.991 19.056 1.00 15.62 9 LYS B N 1
ATOM 913 C CA . LYS B 1 9 ? 31.922 18.115 20.513 1.00 15.89 9 LYS B CA 1
ATOM 914 C C . LYS B 1 9 ? 30.435 18.360 20.860 1.00 15.17 9 LYS B C 1
ATOM 915 O O . LYS B 1 9 ? 29.753 19.205 20.243 1.00 14.99 9 LYS B O 1
ATOM 921 N N . VAL B 1 10 ? 29.960 17.659 21.888 1.00 12.81 10 VAL B N 1
ATOM 922 C CA . VAL B 1 10 ? 28.584 17.869 22.433 1.00 11.07 10 VAL B CA 1
ATOM 923 C C . VAL B 1 10 ? 28.784 18.701 23.709 1.00 10.73 10 VAL B C 1
ATOM 924 O O . VAL B 1 10 ? 29.501 18.228 24.650 1.00 13.49 10 VAL B O 1
ATOM 928 N N . THR B 1 11 ? 28.271 19.901 23.766 1.00 11.20 11 THR B N 1
ATOM 929 C CA . THR B 1 11 ? 28.518 20.736 24.917 1.00 12.59 11 THR B CA 1
ATOM 930 C C . THR B 1 11 ? 27.237 21.004 25.654 1.00 11.29 11 THR B C 1
ATOM 931 O O . THR B 1 11 ? 26.252 21.552 25.112 1.00 10.76 11 THR B O 1
ATOM 935 N N . GLN B 1 12 ? 27.298 20.741 26.968 1.00 8.60 12 GLN B N 1
ATOM 936 C CA . GLN B 1 12 ? 26.233 21.168 27.870 1.00 10.23 12 GLN B CA 1
ATOM 937 C C . GLN B 1 12 ? 26.870 22.226 28.789 1.00 11.03 12 GLN B C 1
ATOM 938 O O . GLN B 1 12 ? 27.616 21.873 29.711 1.00 11.15 12 GLN B O 1
ATOM 944 N N . PRO B 1 13 ? 26.670 23.502 28.493 1.00 10.87 13 PRO B N 1
ATOM 945 C CA . PRO B 1 13 ? 27.491 24.549 29.095 1.00 13.71 13 PRO B CA 1
ATOM 946 C C . PRO B 1 13 ? 27.263 24.802 30.569 1.00 14.79 13 PRO B C 1
ATOM 947 O O . PRO B 1 13 ? 28.159 25.349 31.261 1.00 18.41 13 PRO B O 1
ATOM 951 N N . GLU B 1 14 ? 26.115 24.433 31.072 1.00 12.82 14 GLU B N 1
ATOM 952 C CA . GLU B 1 14 ? 25.828 24.644 32.489 1.00 14.35 14 GLU B CA 1
ATOM 953 C C . GLU B 1 14 ? 25.908 23.298 33.181 1.00 12.63 14 GLU B C 1
ATOM 954 O O . GLU B 1 14 ? 25.332 22.299 32.770 1.00 14.49 14 GLU B O 1
ATOM 960 N N . LYS B 1 15 ? 26.656 23.283 34.259 1.00 11.22 15 LYS B N 1
ATOM 961 C CA . LYS B 1 15 ? 26.817 22.058 35.010 1.00 10.36 15 LYS B CA 1
ATOM 962 C C . LYS B 1 15 ? 25.673 21.785 35.931 1.00 9.12 15 LYS B C 1
ATOM 963 O O . LYS B 1 15 ? 25.438 20.651 36.249 1.00 8.13 15 LYS B O 1
ATOM 969 N N . SER B 1 16 ? 24.952 22.821 36.326 1.00 9.00 16 SER B N 1
ATOM 970 C CA . SER B 1 16 ? 23.736 22.590 37.092 1.00 8.66 16 SER B CA 1
ATOM 971 C C . SER B 1 16 ? 22.719 23.678 36.850 1.00 9.49 16 SER B C 1
ATOM 972 O O . SER B 1 16 ? 23.059 24.782 36.325 1.00 9.93 16 SER B O 1
ATOM 975 N N . VAL B 1 17 ? 21.499 23.363 37.195 1.00 9.70 17 VAL B N 1
ATOM 976 C CA . VAL B 1 17 ? 20.397 24.346 37.210 1.00 10.56 17 VAL B CA 1
ATOM 977 C C . VAL B 1 17 ? 19.587 24.042 38.458 1.00 9.34 17 VAL B C 1
ATOM 978 O O . VAL B 1 17 ? 19.476 22.867 38.898 1.00 8.79 17 VAL B O 1
ATOM 982 N N . SER B 1 18 ? 18.964 25.087 39.021 1.00 11.54 18 SER B N 1
ATOM 983 C CA A SER B 1 18 ? 18.118 24.955 40.220 0.50 12.20 18 SER B CA 1
ATOM 984 C CA B SER B 1 18 ? 18.119 24.932 40.215 0.50 12.30 18 SER B CA 1
ATOM 985 C C . SER B 1 18 ? 16.762 25.418 39.849 1.00 12.30 18 SER B C 1
ATOM 986 O O . SER B 1 18 ? 16.619 26.513 39.239 1.00 13.22 18 SER B O 1
ATOM 991 N N . VAL B 1 19 ? 15.763 24.586 40.152 1.00 9.74 19 VAL B N 1
ATOM 992 C CA A VAL B 1 19 ? 14.400 24.948 39.751 0.50 10.34 19 VAL B CA 1
ATOM 993 C CA B VAL B 1 19 ? 14.375 24.882 39.724 0.50 10.76 19 VAL B CA 1
ATOM 994 C C . VAL B 1 19 ? 13.480 24.597 40.888 1.00 10.62 19 VAL B C 1
ATOM 995 O O . VAL B 1 19 ? 13.584 23.527 41.498 1.00 12.72 19 VAL B O 1
ATOM 1002 N N . ALA B 1 20 ? 12.576 25.519 41.215 1.00 10.80 20 ALA B N 1
ATOM 1003 C CA . ALA B 1 20 ? 11.592 25.212 42.250 1.00 12.82 20 ALA B CA 1
ATOM 1004 C C . ALA B 1 20 ? 10.550 24.267 41.728 1.00 11.78 20 ALA B C 1
ATOM 1005 O O . ALA B 1 20 ? 10.209 24.301 40.559 1.00 12.04 20 ALA B O 1
ATOM 1007 N N . ALA B 1 21 ? 9.997 23.437 42.648 1.00 12.59 21 ALA B N 1
ATOM 1008 C CA . ALA B 1 21 ? 8.891 22.591 42.245 1.00 12.41 21 ALA B CA 1
ATOM 1009 C C . ALA B 1 21 ? 7.806 23.393 41.573 1.00 12.45 21 ALA B C 1
ATOM 1010 O O . ALA B 1 21 ? 7.458 24.477 42.107 1.00 13.17 21 ALA B O 1
ATOM 1012 N N . GLY B 1 22 ? 7.327 22.966 40.399 1.00 11.18 22 GLY B N 1
ATOM 1013 C CA . GLY B 1 22 ? 6.314 23.687 39.678 1.00 12.67 22 GLY B CA 1
ATOM 1014 C C . GLY B 1 22 ? 6.821 24.596 38.611 1.00 13.92 22 GLY B C 1
ATOM 1015 O O . GLY B 1 22 ? 6.052 25.014 37.720 1.00 13.78 22 GLY B O 1
ATOM 1016 N N . ASP B 1 23 ? 8.121 24.952 38.697 1.00 12.38 23 ASP B N 1
ATOM 1017 C CA . ASP B 1 23 ? 8.653 25.932 37.754 1.00 12.17 23 ASP B CA 1
ATOM 1018 C C . ASP B 1 23 ? 9.303 25.172 36.552 1.00 10.90 23 ASP B C 1
ATOM 1019 O O . ASP B 1 23 ? 9.250 23.924 36.478 1.00 10.82 23 ASP B O 1
ATOM 1024 N N . SER B 1 24 ? 9.902 25.969 35.652 1.00 10.56 24 SER B N 1
ATOM 1025 C CA . SER B 1 24 ? 10.527 25.347 34.441 1.00 11.74 24 SER B CA 1
ATOM 1026 C C . SER B 1 24 ? 11.979 25.748 34.340 1.00 10.94 24 SER B C 1
ATOM 1027 O O . SER B 1 24 ? 12.414 26.762 34.909 1.00 10.54 24 SER B O 1
ATOM 1030 N N . THR B 1 25 ? 12.744 24.977 33.545 1.00 9.39 25 THR B N 1
ATOM 1031 C CA . THR B 1 25 ? 14.094 25.366 33.284 1.00 11.78 25 THR B CA 1
ATOM 1032 C C . THR B 1 25 ? 14.487 24.868 31.930 1.00 10.69 25 THR B C 1
ATOM 1033 O O . THR B 1 25 ? 13.948 23.863 31.460 1.00 10.68 25 THR B O 1
ATOM 1037 N N . VAL B 1 26 ? 15.437 25.552 31.291 1.00 10.53 26 VAL B N 1
ATOM 1038 C CA . VAL B 1 26 ? 16.018 25.036 30.050 1.00 10.13 26 VAL B CA 1
ATOM 1039 C C . VAL B 1 26 ? 17.366 24.360 30.305 1.00 9.85 26 VAL B C 1
ATOM 1040 O O . VAL B 1 26 ? 18.250 24.868 31.024 1.00 12.01 26 VAL B O 1
ATOM 1044 N N . LEU B 1 27 ? 17.548 23.227 29.685 1.00 8.53 27 LEU B N 1
ATOM 1045 C CA . LEU B 1 27 ? 18.817 22.482 29.674 1.00 8.68 27 LEU B CA 1
ATOM 1046 C C . LEU B 1 27 ? 19.412 22.663 28.311 1.00 7.82 27 LEU B C 1
ATOM 1047 O O . LEU B 1 27 ? 18.869 22.223 27.292 1.00 8.15 27 LEU B O 1
ATOM 1052 N N . ASN B 1 28 ? 20.554 23.307 28.302 1.00 9.34 28 ASN B N 1
ATOM 1053 C CA . ASN B 1 28 ? 21.203 23.649 27.036 1.00 9.28 28 ASN B CA 1
ATOM 1054 C C . ASN B 1 28 ? 22.103 22.575 26.535 1.00 10.95 28 ASN B C 1
ATOM 1055 O O . ASN B 1 28 ? 22.803 21.882 27.269 1.00 10.57 28 ASN B O 1
ATOM 1060 N N . CYS B 1 29 ? 22.112 22.410 25.207 1.00 9.00 29 CYS B N 1
ATOM 1061 C CA . CYS B 1 29 ? 23.023 21.498 24.555 1.00 9.64 29 CYS B CA 1
ATOM 1062 C C . CYS B 1 29 ? 23.307 22.021 23.159 1.00 9.64 29 CYS B C 1
ATOM 1063 O O . CYS B 1 29 ? 22.384 22.373 22.437 1.00 9.44 29 CYS B O 1
ATOM 1066 N N . THR B 1 30 ? 24.571 22.140 22.813 1.00 10.65 30 THR B N 1
ATOM 1067 C CA . THR B 1 30 ? 24.893 22.526 21.449 1.00 12.38 30 THR B CA 1
ATOM 1068 C C . THR B 1 30 ? 25.976 21.609 20.952 1.00 12.27 30 THR B C 1
ATOM 1069 O O . THR B 1 30 ? 26.788 21.046 21.698 1.00 12.66 30 THR B O 1
ATOM 1073 N N . LEU B 1 31 ? 26.000 21.417 19.627 1.00 11.36 31 LEU B N 1
ATOM 1074 C CA . LEU B 1 31 ? 26.938 20.523 18.967 1.00 11.69 31 LEU B CA 1
ATOM 1075 C C . LEU B 1 31 ? 27.815 21.398 18.050 1.00 11.70 31 LEU B C 1
ATOM 1076 O O . LEU B 1 31 ? 27.338 22.370 17.525 1.00 15.42 31 LEU B O 1
ATOM 1081 N N . THR B 1 32 ? 29.049 20.984 17.836 1.00 13.06 32 THR B N 1
ATOM 1082 C CA . THR B 1 32 ? 29.916 21.751 16.924 1.00 13.92 32 THR B CA 1
ATOM 1083 C C . THR B 1 32 ? 29.704 21.296 15.478 1.00 13.82 32 THR B C 1
ATOM 1084 O O . THR B 1 32 ? 30.128 22.017 14.571 1.00 15.04 32 THR B O 1
ATOM 1088 N N . SER B 1 33 ? 29.096 20.135 15.254 1.00 13.24 33 SER B N 1
ATOM 1089 C CA . SER B 1 33 ? 28.861 19.593 13.910 1.00 13.51 33 SER B CA 1
ATOM 1090 C C . SER B 1 33 ? 27.535 18.866 13.955 1.00 12.90 33 SER B C 1
ATOM 1091 O O . SER B 1 33 ? 27.136 18.328 14.977 1.00 12.48 33 SER B O 1
ATOM 1094 N N . LEU B 1 34 ? 26.859 18.804 12.814 1.00 10.58 34 LEU B N 1
ATOM 1095 C CA . LEU B 1 34 ? 25.670 18.018 12.650 1.00 11.11 34 LEU B CA 1
ATOM 1096 C C . LEU B 1 34 ? 25.963 16.647 12.048 1.00 11.62 34 LEU B C 1
ATOM 1097 O O . LEU B 1 34 ? 25.023 15.866 11.803 1.00 13.38 34 LEU B O 1
ATOM 1102 N N . LEU B 1 35 ? 27.221 16.285 11.915 1.00 11.54 35 LEU B N 1
ATOM 1103 C CA . LEU B 1 35 ? 27.595 15.000 11.354 1.00 11.32 35 LEU B CA 1
ATOM 1104 C C . LEU B 1 35 ? 28.070 14.106 12.420 1.00 11.33 35 LEU B C 1
ATOM 1105 O O . LEU B 1 35 ? 28.504 14.563 13.497 1.00 13.61 35 LEU B O 1
ATOM 1110 N N . PRO B 1 36 ? 27.969 12.799 12.219 1.00 10.64 36 PRO B N 1
ATOM 1111 C CA . PRO B 1 36 ? 27.289 12.095 11.131 1.00 9.05 36 PRO B CA 1
ATOM 1112 C C . PRO B 1 36 ? 25.776 12.189 11.336 1.00 10.48 36 PRO B C 1
ATOM 1113 O O . PRO B 1 36 ? 25.326 12.640 12.399 1.00 10.79 36 PRO B O 1
ATOM 1117 N N . VAL B 1 37 ? 25.003 11.673 10.408 1.00 8.89 37 VAL B N 1
ATOM 1118 C CA . VAL B 1 37 ? 23.561 11.698 10.533 1.00 9.13 37 VAL B CA 1
ATOM 1119 C C . VAL B 1 37 ? 23.104 10.753 11.650 1.00 9.50 37 VAL B C 1
ATOM 1120 O O . VAL B 1 37 ? 23.490 9.589 11.732 1.00 10.82 37 VAL B O 1
ATOM 1124 N N . GLY B 1 38 ? 22.271 11.326 12.539 1.00 9.96 38 GLY B N 1
ATOM 1125 C CA . GLY B 1 38 ? 21.637 10.508 13.519 1.00 10.40 38 GLY B CA 1
ATOM 1126 C C . GLY B 1 38 ? 21.040 11.356 14.640 1.00 8.78 38 GLY B C 1
ATOM 1127 O O . GLY B 1 38 ? 21.272 12.547 14.740 1.00 9.24 38 GLY B O 1
ATOM 1128 N N . PRO B 1 39 ? 20.215 10.699 15.465 1.00 8.30 39 PRO B N 1
ATOM 1129 C CA . PRO B 1 39 ? 19.453 11.441 16.540 1.00 8.26 39 PRO B CA 1
ATOM 1130 C C . PRO B 1 39 ? 20.328 12.053 17.620 1.00 7.44 39 PRO B C 1
ATOM 1131 O O . PRO B 1 39 ? 21.448 11.545 17.925 1.00 8.10 39 PRO B O 1
ATOM 1135 N N . ILE B 1 40 ? 19.820 13.106 18.219 1.00 7.54 40 ILE B N 1
ATOM 1136 C CA . ILE B 1 40 ? 20.304 13.600 19.493 1.00 6.33 40 ILE B CA 1
ATOM 1137 C C . ILE B 1 40 ? 19.216 13.228 20.469 1.00 6.23 40 ILE B C 1
ATOM 1138 O O . ILE B 1 40 ? 18.042 13.647 20.260 1.00 8.30 40 ILE B O 1
ATOM 1143 N N . LYS B 1 41 ? 19.586 12.515 21.537 1.00 6.56 41 LYS B N 1
ATOM 1144 C CA . LYS B 1 41 ? 18.586 12.148 22.563 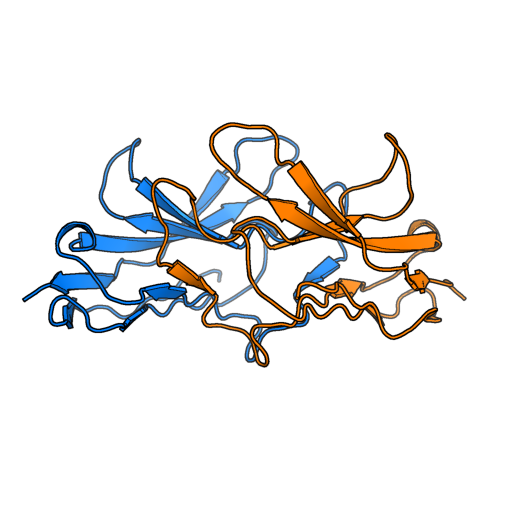1.00 8.13 41 LYS B CA 1
ATOM 1145 C C . LYS B 1 41 ? 19.062 12.651 23.915 1.00 6.67 41 LYS B C 1
ATOM 1146 O O . LYS B 1 41 ? 20.265 12.664 24.212 1.00 7.44 41 LYS B O 1
ATOM 1152 N N . TRP B 1 42 ? 18.101 13.008 24.750 1.00 6.90 42 TRP B N 1
ATOM 1153 C CA . TRP B 1 42 ? 18.329 13.357 26.112 1.00 4.96 42 TRP B CA 1
ATOM 1154 C C . TRP B 1 42 ? 17.938 12.258 27.060 1.00 6.20 42 TRP B C 1
ATOM 1155 O O . TRP B 1 42 ? 16.859 11.664 26.885 1.00 6.92 42 TRP B O 1
ATOM 1166 N N . TYR B 1 43 ? 18.812 12.014 28.056 1.00 6.45 43 TYR B N 1
ATOM 1167 C CA . TYR B 1 43 ? 18.508 10.989 29.077 1.00 6.91 43 TYR B CA 1
ATOM 1168 C C . TYR B 1 43 ? 18.663 11.564 30.445 1.00 7.13 43 TYR B C 1
ATOM 1169 O O . TYR B 1 43 ? 19.504 12.465 30.694 1.00 7.45 43 TYR B O 1
ATOM 1178 N N . ARG B 1 44 ? 17.884 11.068 31.405 1.00 6.57 44 ARG B N 1
ATOM 1179 C CA A ARG B 1 44 ? 18.131 11.327 32.823 0.50 7.95 44 ARG B CA 1
ATOM 1180 C CA B ARG B 1 44 ? 18.175 11.330 32.810 0.50 7.55 44 ARG B CA 1
ATOM 1181 C C . ARG B 1 44 ? 18.809 10.064 33.387 1.00 7.24 44 ARG B C 1
ATOM 1182 O O . ARG B 1 44 ? 18.309 8.935 33.233 1.00 9.04 44 ARG B O 1
ATOM 1197 N N . GLY B 1 45 ? 19.958 10.245 34.010 1.00 9.15 45 GLY B N 1
ATOM 1198 C CA . GLY B 1 45 ? 20.662 9.060 34.526 1.00 10.95 45 GLY B CA 1
ATOM 1199 C C . GLY B 1 45 ? 21.688 8.486 33.588 1.00 11.88 45 GLY B C 1
ATOM 1200 O O . GLY B 1 45 ? 21.860 8.953 32.476 1.00 14.09 45 GLY B O 1
ATOM 1201 N N . VAL B 1 46 ? 22.340 7.410 34.075 1.00 15.58 46 VAL B N 1
ATOM 1202 C CA . VAL B 1 46 ? 23.428 6.716 33.330 1.00 17.11 46 VAL B CA 1
ATOM 1203 C C . VAL B 1 46 ? 23.205 5.206 33.317 1.00 17.10 46 VAL B C 1
ATOM 1204 O O . VAL B 1 46 ? 22.438 4.701 34.133 1.00 19.65 46 VAL B O 1
ATOM 1208 N N . GLY B 1 47 ? 23.866 4.505 32.384 1.00 17.89 47 GLY B N 1
ATOM 1209 C CA . GLY B 1 47 ? 23.810 3.036 32.362 1.00 19.61 47 GLY B CA 1
ATOM 1210 C C . GLY B 1 47 ? 22.548 2.584 31.674 1.00 21.84 47 GLY B C 1
ATOM 1211 O O . GLY B 1 47 ? 21.785 3.404 31.110 1.00 20.46 47 GLY B O 1
ATOM 1212 N N . GLN B 1 48 ? 22.297 1.273 31.731 1.00 22.36 48 GLN B N 1
ATOM 1213 C CA . GLN B 1 48 ? 21.129 0.643 31.082 1.00 25.60 48 GLN B CA 1
ATOM 1214 C C . GLN B 1 48 ? 19.781 1.153 31.619 1.00 23.77 48 GLN B C 1
ATOM 1215 O O . GLN B 1 48 ? 18.780 1.142 30.856 1.00 26.51 48 GLN B O 1
ATOM 1221 N N . SER B 1 49 ? 19.739 1.591 32.877 1.00 22.93 49 SER B N 1
ATOM 1222 C CA . SER B 1 49 ? 18.483 2.061 33.448 1.00 22.61 49 SER B CA 1
ATOM 1223 C C . SER B 1 49 ? 18.206 3.503 33.073 1.00 20.37 49 SER B C 1
ATOM 1224 O O . SER B 1 49 ? 17.167 4.055 33.484 1.00 19.08 49 SER B O 1
ATOM 1227 N N . ARG B 1 50 ? 19.126 4.141 32.359 1.00 17.83 50 ARG B N 1
ATOM 1228 C CA . ARG B 1 50 ? 18.869 5.593 32.071 1.00 15.97 50 ARG B CA 1
ATOM 1229 C C . ARG B 1 50 ? 17.530 5.786 31.380 1.00 14.41 50 ARG B C 1
ATOM 1230 O O . ARG B 1 50 ? 17.069 4.910 30.625 1.00 17.06 50 ARG B O 1
ATOM 1238 N N . LEU B 1 51 ? 16.885 6.932 31.603 1.00 9.97 51 LEU B N 1
ATOM 1239 C CA . LEU B 1 51 ? 15.559 7.161 31.095 1.00 9.72 51 LEU B CA 1
ATOM 1240 C C . LEU B 1 51 ? 15.629 8.107 29.895 1.00 8.74 51 LEU B C 1
ATOM 1241 O O . LEU B 1 51 ? 16.118 9.213 30.014 1.00 8.35 51 LEU B O 1
ATOM 1246 N N . LEU B 1 52 ? 15.090 7.683 28.782 1.00 8.22 52 LEU B N 1
ATOM 1247 C CA . LEU B 1 52 ? 14.954 8.566 27.622 1.00 7.93 52 LEU B CA 1
ATOM 1248 C C . LEU B 1 52 ? 13.933 9.599 27.899 1.00 7.20 52 LEU B C 1
ATOM 1249 O O . LEU B 1 52 ? 12.784 9.305 28.323 1.00 9.53 52 LEU B O 1
ATOM 1254 N N . ILE B 1 53 ? 14.273 10.843 27.672 1.00 6.90 53 ILE B N 1
ATOM 1255 C CA A ILE B 1 53 ? 13.489 12.016 27.968 0.50 8.02 53 ILE B CA 1
ATOM 1256 C CA B ILE B 1 53 ? 13.274 11.894 27.923 0.50 8.33 53 ILE B CA 1
ATOM 1257 C C . ILE B 1 53 ? 12.863 12.674 26.676 1.00 7.67 53 ILE B C 1
ATOM 1258 O O . ILE B 1 53 ? 11.686 13.055 26.614 1.00 7.48 53 ILE B O 1
ATOM 1267 N N . TYR B 1 54 ? 13.744 12.801 25.652 1.00 6.79 54 TYR B N 1
ATOM 1268 C CA . TYR B 1 54 ? 13.401 13.636 24.493 1.00 7.63 54 TYR B CA 1
ATOM 1269 C C . TYR B 1 54 ? 14.298 13.188 23.380 1.00 7.20 54 TYR B C 1
ATOM 1270 O O . TYR B 1 54 ? 15.475 12.924 23.573 1.00 7.78 54 TYR B O 1
ATOM 1279 N N . SER B 1 55 ? 13.726 13.207 22.160 1.00 7.23 55 SER B N 1
ATOM 1280 C CA . SER B 1 55 ? 14.501 12.806 20.971 1.00 7.43 55 SER B CA 1
ATOM 1281 C C . SER B 1 55 ? 14.369 13.789 19.863 1.00 7.47 55 SER B C 1
ATOM 1282 O O . SER B 1 55 ? 13.281 14.165 19.467 1.00 8.82 55 SER B O 1
ATOM 1285 N N . PHE B 1 56 ? 15.513 14.212 19.354 1.00 7.06 56 PHE B N 1
ATOM 1286 C CA . PHE B 1 56 ? 15.621 15.002 18.068 1.00 6.52 56 PHE B CA 1
ATOM 1287 C C . PHE B 1 56 ? 16.043 13.995 17.035 1.00 8.74 56 PHE B C 1
ATOM 1288 O O . PHE B 1 56 ? 17.216 13.661 16.891 1.00 9.91 56 PHE B O 1
ATOM 1296 N N . THR B 1 57 ? 15.046 13.376 16.385 1.00 9.85 57 THR B N 1
ATOM 1297 C CA . THR B 1 57 ? 15.270 12.208 15.519 1.00 11.94 57 THR B CA 1
ATOM 1298 C C . THR B 1 57 ? 15.847 12.490 14.193 1.00 13.12 57 THR B C 1
ATOM 1299 O O . THR B 1 57 ? 16.830 11.792 13.806 1.00 15.77 57 THR B O 1
ATOM 1303 N N . GLY B 1 58 ? 15.205 13.428 13.468 1.00 12.64 58 GLY B N 1
ATOM 1304 C CA . GLY B 1 58 ? 15.661 13.928 12.168 1.00 13.70 58 GLY B CA 1
ATOM 1305 C C . GLY B 1 58 ? 15.190 13.118 11.011 1.00 10.84 58 GLY B C 1
ATOM 1306 O O . GLY B 1 58 ? 14.081 12.552 10.951 1.00 11.40 58 GLY B O 1
ATOM 1307 N N . GLU B 1 59 ? 16.010 13.117 9.936 1.00 11.12 59 GLU B N 1
ATOM 1308 C CA . GLU B 1 59 ? 15.588 12.587 8.650 1.00 10.04 59 GLU B CA 1
ATOM 1309 C C . GLU B 1 59 ? 15.622 11.039 8.657 1.00 10.12 59 GLU B C 1
ATOM 1310 O O . GLU B 1 59 ? 16.358 10.407 9.429 1.00 9.68 59 GLU B O 1
ATOM 1316 N N . HIS B 1 60 ? 14.871 10.494 7.730 1.00 9.33 60 HIS B N 1
ATOM 1317 C CA . HIS B 1 60 ? 14.785 9.043 7.639 1.00 10.20 60 HIS B CA 1
ATOM 1318 C C . HIS B 1 60 ? 15.979 8.486 6.837 1.00 9.98 60 HIS B C 1
ATOM 1319 O O . HIS B 1 60 ? 15.861 8.003 5.706 1.00 10.72 60 HIS B O 1
ATOM 1326 N N . PHE B 1 61 ? 17.146 8.552 7.436 1.00 9.40 61 PHE B N 1
ATOM 1327 C CA . PHE B 1 61 ? 18.393 8.089 6.844 1.00 10.12 61 PHE B CA 1
ATOM 1328 C C . PHE B 1 61 ? 18.472 6.551 6.896 1.00 12.12 61 PHE B C 1
ATOM 1329 O O . PHE B 1 61 ? 18.026 6.011 7.864 1.00 13.27 61 PHE B O 1
ATOM 1337 N N . PRO B 1 62 ? 19.115 5.903 5.880 1.00 13.64 62 PRO B N 1
ATOM 1338 C CA . PRO B 1 62 ? 19.804 6.469 4.718 1.00 15.80 62 PRO B CA 1
ATOM 1339 C C . PRO B 1 62 ? 18.959 6.643 3.470 1.00 15.17 62 PRO B C 1
ATOM 1340 O O . PRO B 1 62 ? 19.516 7.169 2.479 1.00 17.78 62 PRO B O 1
ATOM 1344 N N . ARG B 1 63 ? 17.694 6.313 3.500 1.00 15.10 63 ARG B N 1
ATOM 1345 C CA . ARG B 1 63 ? 16.883 6.570 2.288 1.00 17.62 63 ARG B CA 1
ATOM 1346 C C . ARG B 1 63 ? 16.777 8.064 1.980 1.00 17.40 63 ARG B C 1
ATOM 1347 O O . ARG B 1 63 ? 16.769 8.445 0.809 1.00 20.56 63 ARG B O 1
ATOM 1355 N N . VAL B 1 64 ? 16.759 8.898 3.018 1.00 14.26 64 VAL B N 1
ATOM 1356 C CA . VAL B 1 64 ? 16.727 10.345 2.861 1.00 13.06 64 VAL B CA 1
ATOM 1357 C C . VAL B 1 64 ? 17.989 10.900 3.451 1.00 10.89 64 VAL B C 1
ATOM 1358 O O . VAL B 1 64 ? 18.277 10.605 4.605 1.00 10.81 64 VAL B O 1
ATOM 1362 N N . THR B 1 65 ? 18.771 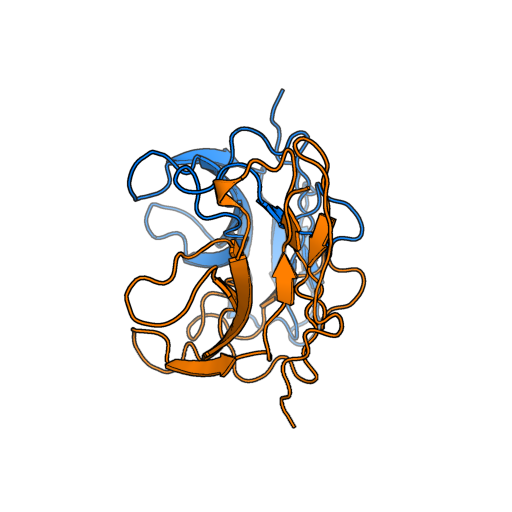11.671 2.697 1.00 9.59 65 THR B N 1
ATOM 1363 C CA . THR B 1 65 ? 19.998 12.251 3.191 1.00 10.37 65 THR B CA 1
ATOM 1364 C C . THR B 1 65 ? 20.097 13.751 3.093 1.00 8.40 65 THR B C 1
ATOM 1365 O O . THR B 1 65 ? 21.095 14.310 3.478 1.00 9.98 65 THR B O 1
ATOM 1369 N N . ASN B 1 66 ? 19.024 14.398 2.597 1.00 8.31 66 ASN B N 1
ATOM 1370 C CA . ASN B 1 66 ? 19.094 15.839 2.300 1.00 8.72 66 ASN B CA 1
ATOM 1371 C C . ASN B 1 66 ? 17.977 16.651 2.926 1.00 9.02 66 ASN 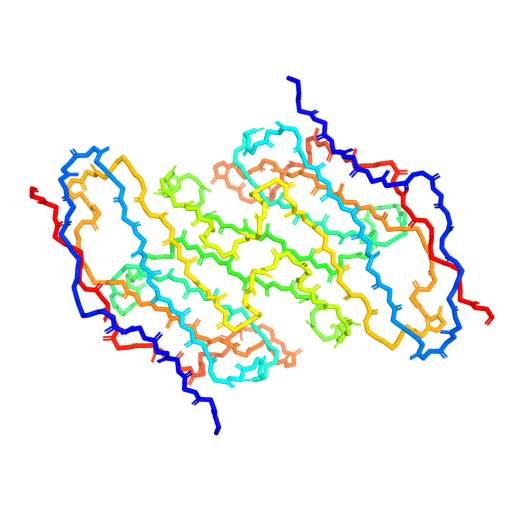B C 1
ATOM 1372 O O . ASN B 1 66 ? 17.642 17.742 2.433 1.00 9.79 66 ASN B O 1
ATOM 1377 N N . VAL B 1 67 ? 17.423 16.143 4.024 1.00 8.74 67 VAL B N 1
ATOM 1378 C CA . VAL B 1 67 ? 16.318 16.858 4.704 1.00 8.66 67 VAL B CA 1
ATOM 1379 C C . VAL B 1 67 ? 16.692 17.243 6.120 1.00 8.44 67 VAL B C 1
ATOM 1380 O O . VAL B 1 67 ? 17.239 16.455 6.867 1.00 9.20 67 VAL B O 1
ATOM 1384 N N . SER B 1 68 ? 16.407 18.485 6.466 1.00 7.51 68 SER B N 1
ATOM 1385 C CA . SER B 1 68 ? 16.760 18.982 7.791 1.00 8.97 68 SER B CA 1
ATOM 1386 C C . SER B 1 68 ? 15.636 19.784 8.406 1.00 9.61 68 SER B C 1
ATOM 1387 O O . SER B 1 68 ? 14.723 20.264 7.745 1.00 8.56 68 SER B O 1
ATOM 1390 N N . ASP B 1 69 ? 15.776 19.998 9.720 1.00 9.43 69 ASP B N 1
ATOM 1391 C CA . ASP B 1 69 ? 14.869 20.828 10.489 1.00 10.47 69 ASP B CA 1
ATOM 1392 C C . ASP B 1 69 ? 15.068 22.275 10.095 1.00 10.39 69 ASP B C 1
ATOM 1393 O O . ASP B 1 69 ? 16.159 22.768 10.195 1.00 12.03 69 ASP B O 1
ATOM 1398 N N . ALA B 1 70 ? 14.009 22.958 9.659 1.00 9.03 70 ALA B N 1
ATOM 1399 C CA . ALA B 1 70 ? 14.114 24.336 9.263 1.00 9.42 70 ALA B CA 1
ATOM 1400 C C . ALA B 1 70 ? 13.584 25.320 10.342 1.00 9.57 70 ALA B C 1
ATOM 1401 O O . ALA B 1 70 ? 13.389 26.522 10.058 1.00 13.35 70 ALA B O 1
ATOM 1403 N N . THR B 1 71 ? 13.355 24.825 11.568 1.00 8.34 71 THR B N 1
ATOM 1404 C CA . THR B 1 71 ? 12.643 25.586 12.605 1.00 9.48 71 THR B CA 1
ATOM 1405 C C . THR B 1 71 ? 13.502 26.268 13.667 1.00 8.23 71 THR B C 1
ATOM 1406 O O . THR B 1 71 ? 12.949 27.014 14.492 1.00 8.95 71 THR B O 1
ATOM 1410 N N . LYS B 1 72 ? 14.768 25.995 13.708 1.00 6.78 72 LYS B N 1
ATOM 1411 C CA . LYS B 1 72 ? 15.593 26.383 14.888 1.00 7.55 72 LYS B CA 1
ATOM 1412 C C . LYS B 1 72 ? 16.093 27.779 14.758 1.00 8.62 72 LYS B C 1
ATOM 1413 O O . LYS B 1 72 ? 16.392 28.243 13.654 1.00 9.43 72 LYS B O 1
ATOM 1419 N N . ARG B 1 73 ? 16.278 28.433 15.882 1.00 8.65 73 ARG B N 1
ATOM 1420 C CA . ARG B 1 73 ? 17.057 29.689 15.902 1.00 9.49 73 ARG B CA 1
ATOM 1421 C C . ARG B 1 73 ? 18.524 29.448 15.550 1.00 8.98 73 ARG B C 1
ATOM 1422 O O . ARG B 1 73 ? 19.177 30.276 14.881 1.00 10.88 73 ARG B O 1
ATOM 1430 N N . ASN B 1 74 ? 19.100 28.345 16.033 1.00 8.33 74 ASN B N 1
ATOM 1431 C CA . ASN B 1 74 ? 20.488 27.973 15.786 1.00 7.94 74 ASN B CA 1
ATOM 1432 C C . ASN B 1 74 ? 20.464 26.486 15.421 1.00 7.75 74 ASN B C 1
ATOM 1433 O O . ASN B 1 74 ? 19.994 25.674 16.240 1.00 8.57 74 ASN B O 1
ATOM 1438 N N . ASN B 1 75 ? 20.943 26.100 14.244 1.00 8.09 75 ASN B N 1
ATOM 1439 C CA . ASN B 1 75 ? 20.832 24.736 13.825 1.00 9.72 75 ASN B CA 1
ATOM 1440 C C . ASN B 1 75 ? 21.708 23.804 14.638 1.00 9.07 75 ASN B C 1
ATOM 1441 O O . ASN B 1 75 ? 21.502 22.592 14.541 1.00 11.33 75 ASN B O 1
ATOM 1446 N N . MET B 1 76 ? 22.611 24.322 15.468 1.00 7.61 76 MET B N 1
ATOM 1447 C CA A MET B 1 76 ? 23.455 23.462 16.299 0.50 8.62 76 MET B CA 1
ATOM 1448 C CA B MET B 1 76 ? 23.476 23.521 16.308 0.50 9.20 76 MET B CA 1
ATOM 1449 C C . MET B 1 76 ? 22.902 23.282 17.704 1.00 8.88 76 MET B C 1
ATOM 1450 O O . MET B 1 76 ? 23.561 22.638 18.519 1.00 8.45 76 MET B O 1
ATOM 1459 N N . ASP B 1 77 ? 21.705 23.829 17.948 1.00 7.32 77 ASP B N 1
ATOM 1460 C CA . ASP B 1 77 ? 21.115 23.828 19.323 1.00 7.92 77 ASP B CA 1
ATOM 1461 C C . ASP B 1 77 ? 20.145 22.666 19.470 1.00 7.77 77 ASP B C 1
ATOM 1462 O O . ASP B 1 77 ? 19.324 22.356 18.599 1.00 7.83 77 ASP B O 1
ATOM 1467 N N . PHE B 1 78 ? 20.246 21.997 20.629 1.00 7.24 78 PHE B N 1
ATOM 1468 C CA . PHE B 1 78 ? 19.410 20.809 20.967 1.00 6.65 78 PHE B CA 1
ATOM 1469 C C . PHE B 1 78 ? 18.924 20.954 22.378 1.00 6.52 78 PHE B C 1
ATOM 1470 O O . PHE B 1 78 ? 18.722 19.971 23.043 1.00 7.97 78 PHE B O 1
ATOM 1478 N N . SER B 1 79 ? 18.646 22.158 22.798 1.00 5.72 79 SER B N 1
ATOM 1479 C CA . SER B 1 79 ? 18.136 22.417 24.149 1.00 6.68 79 SER B CA 1
ATOM 1480 C C . SER B 1 79 ? 16.722 21.959 24.338 1.00 7.00 79 SER B C 1
ATOM 1481 O O . SER B 1 79 ? 15.896 22.008 23.422 1.00 6.83 79 SER B O 1
ATOM 1484 N N . ILE B 1 80 ? 16.436 21.612 25.606 1.00 7.09 80 ILE B N 1
ATOM 1485 C CA . ILE B 1 80 ? 15.059 21.254 25.993 1.00 6.36 80 ILE B CA 1
ATOM 1486 C C . ILE B 1 80 ? 14.599 22.015 27.206 1.00 5.89 80 ILE B C 1
ATOM 1487 O O . ILE B 1 80 ? 15.409 22.561 27.969 1.00 8.29 80 ILE B O 1
ATOM 1492 N N . ARG B 1 81 ? 13.306 22.104 27.368 1.00 8.12 81 ARG B N 1
ATOM 1493 C CA . ARG B 1 81 ? 12.747 22.738 28.539 1.00 8.87 81 ARG B CA 1
ATOM 1494 C C . ARG B 1 81 ? 12.034 21.695 29.365 1.00 9.30 81 ARG B C 1
ATOM 1495 O O . ARG B 1 81 ? 11.260 20.877 28.831 1.00 10.60 81 ARG B O 1
ATOM 1503 N N . ILE B 1 82 ? 12.253 21.726 30.673 1.00 8.21 82 ILE B N 1
ATOM 1504 C CA . ILE B 1 82 ? 11.515 20.827 31.588 1.00 9.72 82 ILE B CA 1
ATOM 1505 C C . ILE B 1 82 ? 10.614 21.703 32.402 1.00 10.28 82 ILE B C 1
ATOM 1506 O O . ILE B 1 82 ? 11.071 22.701 32.982 1.00 9.73 82 ILE B O 1
ATOM 1511 N N . SER B 1 83 ? 9.322 21.450 32.331 1.00 11.62 83 SER B N 1
ATOM 1512 C CA . SER B 1 83 ? 8.319 22.315 33.002 1.00 12.59 83 SER B CA 1
ATOM 1513 C C . SER B 1 83 ? 7.630 21.625 34.175 1.00 13.74 83 SER B C 1
ATOM 1514 O O . SER B 1 83 ? 7.703 20.425 34.327 1.00 11.78 83 SER B O 1
ATOM 1517 N N . ASN B 1 84 ? 6.929 22.418 35.002 1.00 13.30 84 ASN B N 1
ATOM 1518 C CA . ASN B 1 84 ? 6.100 21.846 36.097 1.00 13.36 84 ASN B CA 1
ATOM 1519 C C . ASN B 1 84 ? 6.873 20.816 36.849 1.00 13.00 84 ASN B C 1
ATOM 1520 O O . ASN B 1 84 ? 6.380 19.731 37.107 1.00 14.12 84 ASN B O 1
ATOM 1525 N N . VAL B 1 85 ? 8.134 21.111 37.246 1.00 12.17 85 VAL B N 1
ATOM 1526 C CA . VAL B 1 85 ? 8.967 20.067 37.786 1.00 12.37 85 VAL B CA 1
ATOM 1527 C C . VAL B 1 85 ? 8.472 19.484 39.093 1.00 13.35 85 VAL B C 1
ATOM 1528 O O . VAL B 1 85 ? 7.860 20.219 39.888 1.00 13.63 85 VAL B O 1
ATOM 1532 N N . THR B 1 86 ? 8.693 18.206 39.319 1.00 14.32 86 THR B N 1
ATOM 1533 C CA . THR B 1 86 ? 8.454 17.580 40.601 1.00 15.28 86 THR B CA 1
ATOM 1534 C C . THR B 1 86 ? 9.768 16.948 41.043 1.00 16.42 86 THR B C 1
ATOM 1535 O O . THR B 1 86 ? 10.714 16.900 40.248 1.00 14.49 86 THR B O 1
ATOM 1539 N N . PRO B 1 87 ? 9.886 16.485 42.289 1.00 15.89 87 PRO B N 1
ATOM 1540 C CA . PRO B 1 87 ? 11.134 15.869 42.719 1.00 17.41 87 PRO B CA 1
ATOM 1541 C C . PRO B 1 87 ? 11.690 14.749 41.858 1.00 15.73 87 PRO B C 1
ATOM 1542 O O . PRO B 1 87 ? 12.894 14.546 41.883 1.00 15.20 87 PRO B O 1
ATOM 1546 N N . GLU B 1 88 ? 10.887 14.005 41.114 1.00 14.12 88 GLU B N 1
ATOM 1547 C CA . GLU B 1 88 ? 11.477 12.938 40.332 1.00 16.53 88 GLU B CA 1
ATOM 1548 C C . GLU B 1 88 ? 12.349 13.506 39.193 1.00 14.19 88 GLU B C 1
ATOM 1549 O O . GLU B 1 88 ? 13.148 12.757 38.620 1.00 15.00 88 GLU B O 1
ATOM 1555 N N . ASP B 1 89 ? 12.169 14.785 38.877 1.00 12.40 89 ASP B N 1
ATOM 1556 C CA . ASP B 1 89 ? 12.946 15.395 37.840 1.00 11.60 89 ASP B CA 1
ATOM 1557 C C . ASP B 1 89 ? 14.350 15.766 38.265 1.00 11.22 89 ASP B C 1
ATOM 1558 O O . ASP B 1 89 ? 15.192 16.110 37.419 1.00 11.30 89 ASP B O 1
ATOM 1563 N N . ALA B 1 90 ? 14.710 15.686 39.537 1.00 10.19 90 ALA B N 1
ATOM 1564 C CA . ALA B 1 90 ? 16.080 15.919 39.970 1.00 9.79 90 ALA B CA 1
ATOM 1565 C C . ALA B 1 90 ? 16.974 14.786 39.494 1.00 9.94 90 ALA B C 1
ATOM 1566 O O . ALA B 1 90 ? 16.600 13.594 39.478 1.00 13.77 90 ALA B O 1
ATOM 1568 N N . GLY B 1 91 ? 18.192 15.169 39.098 1.00 8.44 91 GLY B N 1
ATOM 1569 C CA . GLY B 1 91 ? 19.179 14.172 38.692 1.00 9.65 91 GLY B CA 1
ATOM 1570 C C . GLY B 1 91 ? 20.024 14.760 37.589 1.00 8.61 91 GLY B C 1
ATOM 1571 O O . GLY B 1 91 ? 20.060 15.982 37.340 1.00 8.61 91 GLY B O 1
ATOM 1572 N N . THR B 1 92 ? 20.748 13.861 36.949 1.00 7.80 92 THR B N 1
ATOM 1573 C CA . THR B 1 92 ? 21.760 14.244 35.940 1.00 8.38 92 THR B CA 1
ATOM 1574 C C . THR B 1 92 ? 21.269 13.854 34.526 1.00 8.75 92 THR B C 1
ATOM 1575 O O . THR B 1 92 ? 20.824 12.855 34.247 1.00 10.70 92 THR B O 1
ATOM 1579 N N . TYR B 1 93 ? 21.225 14.971 33.736 1.00 5.62 93 TYR B N 1
ATOM 1580 C CA . TYR B 1 93 ? 20.675 14.908 32.331 1.00 5.92 93 TYR B CA 1
ATOM 1581 C C . TYR B 1 93 ? 21.797 15.002 31.303 1.00 6.19 93 TYR B C 1
ATOM 1582 O O . TYR B 1 93 ? 22.689 15.890 31.461 1.00 7.80 93 TYR B O 1
ATOM 1591 N N . TYR B 1 94 ? 21.757 14.092 30.352 1.00 5.96 94 TYR B N 1
ATOM 1592 C CA . TYR B 1 94 ? 22.785 14.031 29.307 1.00 6.95 94 TYR B CA 1
ATOM 1593 C C . TYR B 1 94 ? 22.198 14.192 27.927 1.00 6.64 94 TYR B C 1
ATOM 1594 O O . TYR B 1 94 ? 21.151 13.577 27.640 1.00 7.21 94 TYR B O 1
ATOM 1603 N N . CYS B 1 95 ? 22.875 15.021 27.123 1.00 7.46 95 CYS B N 1
ATOM 1604 C CA . CYS B 1 95 ? 22.544 15.189 25.697 1.00 6.77 95 CYS B CA 1
ATOM 1605 C C . CYS B 1 95 ? 23.502 14.303 24.926 1.00 7.70 95 CYS B C 1
ATOM 1606 O O . CYS B 1 95 ? 24.724 14.415 25.120 1.00 7.62 95 CYS B O 1
ATOM 1609 N N . VAL B 1 96 ? 22.969 13.395 24.128 1.00 7.55 96 VAL B N 1
ATOM 1610 C CA . VAL B 1 96 ? 23.778 12.359 23.525 1.00 7.13 96 VAL B CA 1
ATOM 1611 C C . VAL B 1 96 ? 23.566 12.208 22.029 1.00 7.01 96 VAL B C 1
ATOM 1612 O O . VAL B 1 96 ? 22.449 12.156 21.579 1.00 6.66 96 VAL B O 1
ATOM 1616 N N . LYS B 1 97 ? 24.661 12.288 21.288 1.00 7.68 97 LYS B N 1
ATOM 1617 C CA . LYS B 1 97 ? 24.586 12.132 19.821 1.00 7.71 97 LYS B CA 1
ATOM 1618 C C . LYS B 1 97 ? 24.784 10.714 19.423 1.00 8.40 97 LYS B C 1
ATOM 1619 O O . LYS B 1 97 ? 25.733 10.061 19.884 1.00 9.37 97 LYS B O 1
ATOM 1625 N N . PHE B 1 98 ? 23.953 10.293 18.471 1.00 8.91 98 PHE B N 1
ATOM 1626 C CA . PHE B 1 98 ? 24.025 8.934 17.893 1.00 10.03 98 PHE B CA 1
ATOM 1627 C C . PHE B 1 98 ? 24.254 8.988 16.402 1.00 11.80 98 PHE B C 1
ATOM 1628 O O . PHE B 1 98 ? 23.857 9.957 15.730 1.00 11.54 98 PHE B O 1
ATOM 1636 N N . GLN B 1 99 ? 24.848 7.914 15.862 1.00 11.69 99 GLN B N 1
ATOM 1637 C CA . GLN B 1 99 ? 24.927 7.733 14.427 1.00 12.26 99 GLN B CA 1
ATOM 1638 C C . GLN B 1 99 ? 23.875 6.721 13.999 1.00 14.83 99 GLN B C 1
ATOM 1639 O O . GLN B 1 99 ? 23.877 5.593 14.466 1.00 17.90 99 GLN B O 1
ATOM 1645 N N . LYS B 1 100 ? 23.020 7.077 13.039 1.00 15.48 100 LYS B N 1
ATOM 1646 C CA . LYS B 1 100 ? 22.051 6.167 12.457 1.00 21.27 100 LYS B CA 1
ATOM 1647 C C . LYS B 1 100 ? 22.784 5.058 11.659 1.00 23.85 100 LYS B C 1
ATOM 1648 O O . LYS B 1 100 ? 22.662 3.890 12.036 1.00 24.69 100 LYS B O 1
ATOM 1654 N N . GLY B 1 101 ? 23.592 5.398 10.636 1.00 25.66 101 GLY B N 1
ATOM 1655 C CA . GLY B 1 101 ? 24.478 4.340 10.059 1.00 27.58 101 GLY B CA 1
ATOM 1656 C C . GLY B 1 101 ? 23.727 3.334 9.169 1.00 29.27 101 GLY B C 1
ATOM 1657 O O . GLY B 1 101 ? 22.572 3.595 8.813 1.00 29.79 101 GLY B O 1
ATOM 1658 N N . PRO B 1 102 ? 24.382 2.204 8.762 1.00 30.56 102 PRO B N 1
ATOM 1659 C CA . PRO B 1 102 ? 23.732 1.261 7.796 1.00 31.67 102 PRO B CA 1
ATOM 1660 C C . PRO B 1 102 ? 22.456 0.508 8.253 1.00 33.13 102 PRO B C 1
ATOM 1661 O O . PRO B 1 102 ? 21.534 0.282 7.422 1.00 32.08 102 PRO B O 1
ATOM 1665 N N . SER B 1 103 ? 22.422 0.089 9.522 1.00 33.95 103 SER B N 1
ATOM 1666 C CA . SER B 1 103 ? 21.348 -0.773 10.074 1.00 35.23 103 SER B CA 1
ATOM 1667 C C . SER B 1 103 ? 21.104 -0.384 11.534 1.00 34.55 103 SER B C 1
ATOM 1668 O O . SER B 1 103 ? 21.960 0.274 12.130 1.00 34.73 103 SER B O 1
ATOM 1671 N N . GLU B 1 104 ? 19.961 -0.788 12.103 1.00 33.72 104 GLU B N 1
ATOM 1672 C CA . GLU B 1 104 ? 19.681 -0.589 13.556 1.00 32.85 104 GLU B CA 1
ATOM 1673 C C . GLU B 1 104 ? 20.414 -1.630 14.434 1.00 31.09 104 GLU B C 1
ATOM 1674 O O . GLU B 1 104 ? 20.655 -2.744 13.979 1.00 33.03 104 GLU B O 1
ATOM 1680 N N . PRO B 1 105 ? 20.729 -1.303 15.710 1.00 28.82 105 PRO B N 1
ATOM 1681 C CA . PRO B 1 105 ? 20.371 -0.075 16.407 1.00 27.17 105 PRO B CA 1
ATOM 1682 C C . PRO B 1 105 ? 21.407 1.076 16.239 1.00 25.23 105 PRO B C 1
ATOM 1683 O O . PRO B 1 105 ? 22.528 0.848 15.732 1.00 25.83 105 PRO B O 1
ATOM 1687 N N . ASP B 1 106 ? 21.006 2.282 16.658 1.00 23.79 106 ASP B N 1
ATOM 1688 C CA . ASP B 1 106 ? 21.855 3.513 16.658 1.00 20.98 106 ASP B CA 1
ATOM 1689 C C . ASP B 1 106 ? 23.109 3.341 17.502 1.00 19.83 106 ASP B C 1
ATOM 1690 O O . ASP B 1 106 ? 23.060 2.827 18.624 1.00 19.83 106 ASP B O 1
ATOM 1695 N N . THR B 1 107 ? 24.210 3.861 16.979 1.00 14.99 107 THR B N 1
ATOM 1696 C CA . THR B 1 107 ? 25.533 3.787 17.614 1.00 14.71 107 THR B CA 1
ATOM 1697 C C . THR B 1 107 ? 25.753 5.094 18.356 1.00 14.18 107 THR B C 1
ATOM 1698 O O . THR B 1 107 ? 25.654 6.164 17.736 1.00 14.03 107 THR B O 1
ATOM 1702 N N . GLU B 1 108 ? 26.053 5.023 19.663 1.00 13.91 108 GLU B N 1
ATOM 1703 C CA . GLU B 1 108 ? 26.353 6.226 20.406 1.00 12.13 108 GLU B CA 1
ATOM 1704 C C . GLU B 1 108 ? 27.706 6.784 19.991 1.00 13.19 108 GLU B C 1
ATOM 1705 O O . GLU B 1 108 ? 28.708 6.048 19.904 1.00 16.30 108 GLU B O 1
ATOM 1711 N N . ILE B 1 109 ? 27.745 8.043 19.636 1.00 10.57 109 ILE B N 1
ATOM 1712 C CA . ILE B 1 109 ? 28.940 8.732 19.158 1.00 11.81 109 ILE B CA 1
ATOM 1713 C C . ILE B 1 109 ? 29.568 9.533 20.314 1.00 12.95 109 ILE B C 1
ATOM 1714 O O . ILE B 1 109 ? 30.793 9.461 20.555 1.00 13.59 109 ILE B O 1
ATOM 1719 N N . GLN B 1 110 ? 28.773 10.359 21.002 1.00 9.56 110 GLN B N 1
ATOM 1720 C CA . GLN B 1 110 ? 29.344 11.185 22.061 1.00 9.25 110 GLN B CA 1
ATOM 1721 C C . GLN B 1 110 ? 28.235 11.650 22.983 1.00 9.44 110 GLN B C 1
ATOM 1722 O O . GLN B 1 110 ? 27.220 12.149 22.507 1.00 10.27 110 GLN B O 1
ATOM 1728 N N . SER B 1 111 ? 28.489 11.593 24.300 1.00 8.54 111 SER B N 1
ATOM 1729 C CA . SER B 1 111 ? 27.667 12.264 25.287 1.00 8.10 111 SER B CA 1
ATOM 1730 C C . SER B 1 111 ? 28.238 13.616 25.687 1.00 8.49 111 SER B C 1
ATOM 1731 O O . SER B 1 111 ? 29.460 13.792 25.772 1.00 10.51 111 SER B O 1
ATOM 1734 N N . GLY B 1 112 ? 27.386 14.607 25.951 1.00 8.29 112 GLY B N 1
ATOM 1735 C CA . GLY B 1 112 ? 27.764 15.792 26.702 1.00 8.86 112 GLY B CA 1
ATOM 1736 C C . GLY B 1 112 ? 28.152 15.422 28.122 1.00 7.25 112 GLY B C 1
ATOM 1737 O O . GLY B 1 112 ? 27.968 14.271 28.550 1.00 8.60 112 GLY B O 1
ATOM 1738 N N . GLY B 1 113 ? 28.646 16.422 28.843 1.00 8.16 113 GLY B N 1
ATOM 1739 C CA . GLY B 1 113 ? 29.172 16.121 30.240 1.00 9.11 113 GLY B CA 1
ATOM 1740 C C . GLY B 1 113 ? 28.108 16.059 31.294 1.00 8.26 113 GLY B C 1
ATOM 1741 O O . GLY B 1 113 ? 28.460 15.730 32.449 1.00 10.80 113 GLY B O 1
ATOM 1742 N N . GLY B 1 114 ? 26.850 16.352 30.969 1.00 8.78 114 GLY B N 1
ATOM 1743 C CA . GLY B 1 114 ? 25.797 16.315 31.968 1.00 7.64 114 GLY B CA 1
ATOM 1744 C C . GLY B 1 114 ? 25.525 17.628 32.619 1.00 8.12 114 GLY B C 1
ATOM 1745 O O . GLY B 1 114 ? 26.380 18.509 32.724 1.00 8.55 114 GLY B O 1
ATOM 1746 N N . THR B 1 115 ? 24.259 17.767 32.995 1.00 7.53 115 THR B N 1
ATOM 1747 C CA . THR B 1 115 ? 23.783 18.921 33.751 1.00 7.52 115 THR B CA 1
ATOM 1748 C C . THR B 1 115 ? 22.962 18.394 34.900 1.00 7.77 115 THR B C 1
ATOM 1749 O O . THR B 1 115 ? 22.031 17.604 34.672 1.00 7.69 115 THR B O 1
ATOM 1753 N N . GLU B 1 116 ? 23.264 18.830 36.113 1.00 6.22 116 GLU B N 1
ATOM 1754 C CA . GLU B 1 116 ? 22.500 18.402 37.276 1.00 6.88 116 GLU B CA 1
ATOM 1755 C C . GLU B 1 116 ? 21.296 19.318 37.484 1.00 7.56 116 GLU B C 1
ATOM 1756 O O . GLU B 1 116 ? 21.478 20.5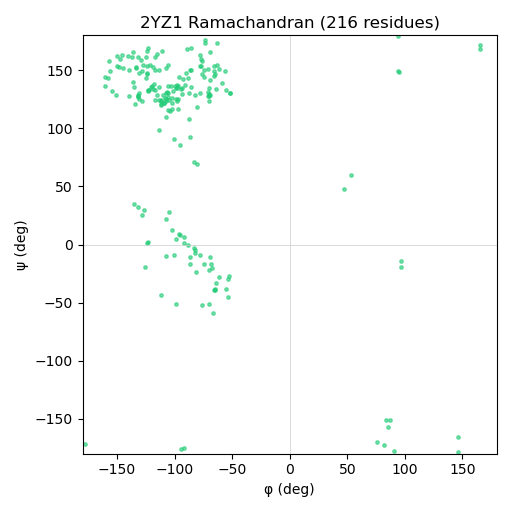35 37.500 1.00 11.08 116 GLU B O 1
ATOM 1762 N N . VAL B 1 117 ? 20.131 18.734 37.657 1.00 6.77 117 VAL B N 1
ATOM 1763 C CA . VAL B 1 117 ? 18.915 19.485 38.032 1.00 7.63 117 VAL B CA 1
ATOM 1764 C C . VAL B 1 117 ? 18.628 19.292 39.498 1.00 7.50 117 VAL B C 1
ATOM 1765 O O . VAL B 1 117 ? 18.478 18.133 39.918 1.00 9.35 117 VAL B O 1
ATOM 1769 N N . TYR B 1 118 ? 18.582 20.404 40.225 1.00 7.90 118 TYR B N 1
ATOM 1770 C CA . TYR B 1 118 ? 18.093 20.404 41.609 1.00 8.11 118 TYR B CA 1
ATOM 1771 C C . TYR B 1 118 ? 16.671 20.867 41.622 1.00 9.55 118 TYR B C 1
ATOM 1772 O O . TYR B 1 118 ? 16.370 21.878 40.991 1.00 9.55 118 TYR B O 1
ATOM 1781 N N . VAL B 1 119 ? 15.820 20.197 42.351 1.00 10.72 119 VAL B N 1
ATOM 1782 C CA . VAL B 1 119 ? 14.411 20.622 42.536 1.00 11.72 119 VAL B CA 1
ATOM 1783 C C . VAL B 1 119 ? 14.344 21.119 43.965 1.00 14.73 119 VAL B C 1
ATOM 1784 O O . VAL B 1 119 ? 14.436 20.308 44.899 1.00 15.57 119 VAL B O 1
ATOM 1788 N N . LEU B 1 120 ? 14.191 22.426 44.113 1.00 18.29 120 LEU B N 1
ATOM 1789 C CA . LEU B 1 120 ? 14.275 23.068 45.437 1.00 23.84 120 LEU B CA 1
ATOM 1790 C C . LEU B 1 120 ? 13.530 24.375 45.463 1.00 25.68 120 LEU B C 1
ATOM 1791 O O . LEU B 1 120 ? 13.664 25.264 44.608 1.00 27.73 120 LEU B O 1
#

GO terms:
  GO:1900016 negative regulation of cytokine production involved in inflammatory response (P, IGI)
  GO:0097530 granulocyte migration (P, IGI)
  GO:0004864 protein phosphatase inhibitor activity (F, IMP)
  GO:0043124 negative regulation of canonical NF-kappaB signal transduction (P, IMP)
  GO:0045019 negative regulation of nitric oxide biosynthetic process (P, IMP)
  GO:0031665 negative regulation of lipopolysaccharide-mediated signaling pathway (P, IMP)
  GO:0032688 negative regulation of interferon-beta production (P, IMP)
  GO:0032715 negative regulation of interleukin-6 production (P, IMP)
  GO:0032720 negative regulation of tumor necrosis factor production (P, IMP)
  GO:1900016 negative regulation of cytokine production involved in inflammatory response (P, IMP)
  GO:0046329 negative regulation of JNK cascade (P, IMP)
  GO:0050765 negative regulation of phagocytosis (P, IMP)
  GO:0071641 negative regulation of macrophage inflammatory protein 1 alpha production (P, IMP)
  GO:0071650 negative regulation of chemokine (C-C motif) ligand 5 production (P, IMP)
  GO:0070373 negative regulation of ERK1 and ERK2 cascade (P, IMP)
  GO:0019903 protein phosphatase binding (F, IPI)
  GO:0005886 plasma membrane (C, IDA)
  GO:0050766 positive regulation of phagocytosis (P, IDA)
  GO:0006910 phagocytosis, recognition (P, IDA)
  GO:0006911 phagocytosis, engulfment (P, IDA)

Radius of gyration: 17.92 Å; Cα contacts (8 Å, |Δi|>4): 636; chains: 2; bounding box: 44×31×59 Å

InterPro domains:
  IPR003006 Immunoglobulin/major histocompatibility complex, conserved site [PS00290] (330-336)
  IPR003597 Immunoglobulin C1-set [PF07654] (164-235)
  IPR003597 Immunoglobulin C1-set [PF07654] (257-338)
  IPR003597 Immunoglobulin C1-set [SM00407] (166-239)
  IPR003597 Immunoglobulin C1-set [SM00407] (269-342)
  IPR003599 Immunoglobulin domain subtype [SM00409] (40-146)
  IPR003599 Immunoglobulin domain subtype [SM00409] (262-349)
  IPR007110 Immunoglobulin-like domain [PS50835] (32-121)
  IPR007110 Immunoglobulin-like domain [PS50835] (149-248)
  IPR007110 Immunoglobulin-like domain [PS50835] (255-343)
  IPR013106 Immunoglobulin V-set domain [PF07686] (38-145)
  IPR013783 Immunoglobulin-like fold [G3DSA:2.60.40.10] (35-150)
  IPR013783 Immunoglobulin-like fold [G3DSA:2.60.40.10] (151-253)
  IPR013783 Immunoglobulin-like fold [G3DSA:2.60.40.10] (254-355)
  IPR036179 Immunoglobulin-like domain superfamily [SSF48726] (35-152)
  IPR036179 Immunoglobulin-like domain superfamily [SSF48726] (114-237)
  IPR036179 Immunoglobulin-like domain superfamily [SSF48726] (251-338)
  IPR051755 Immunoglobulin-like Cell Surface Receptor [PTHR19971] (13-513)